Protein AF-A0A971UE90-F1 (afdb_monomer_lite)

Structure (mmCIF, N/CA/C/O backbone):
data_AF-A0A971UE90-F1
#
_entry.id   AF-A0A971UE90-F1
#
loop_
_atom_site.group_PDB
_atom_site.id
_atom_site.type_symbol
_atom_site.label_atom_id
_atom_site.label_alt_id
_atom_site.label_comp_id
_atom_site.label_asym_id
_atom_site.label_entity_id
_atom_site.label_seq_id
_atom_site.pdbx_PDB_ins_code
_atom_site.Cartn_x
_atom_site.Cartn_y
_atom_site.Cartn_z
_atom_site.occupancy
_atom_site.B_iso_or_equiv
_atom_site.auth_seq_id
_atom_site.auth_comp_id
_atom_site.auth_asym_id
_atom_site.auth_atom_id
_atom_site.pdbx_PDB_model_num
ATOM 1 N N . MET A 1 1 ? -38.366 5.950 -11.381 1.00 38.31 1 MET A N 1
ATOM 2 C CA . MET A 1 1 ? -36.962 5.581 -11.081 1.00 38.31 1 MET A CA 1
ATOM 3 C C . MET A 1 1 ? -36.247 5.268 -12.387 1.00 38.31 1 MET A C 1
ATOM 5 O O . MET A 1 1 ? -36.578 4.278 -13.025 1.00 38.31 1 MET A O 1
ATOM 9 N N . LEU A 1 2 ? -35.333 6.135 -12.829 1.00 35.56 2 LEU A N 1
ATOM 10 C CA . LEU A 1 2 ? -34.549 5.936 -14.053 1.00 35.56 2 LEU A CA 1
ATOM 11 C C . LEU A 1 2 ? -33.390 4.968 -13.765 1.00 35.56 2 LEU A C 1
ATOM 13 O O . LEU A 1 2 ? -32.525 5.264 -12.945 1.00 35.56 2 LEU A O 1
ATOM 17 N N . ARG A 1 3 ? -33.382 3.798 -14.417 1.00 35.50 3 ARG A N 1
ATOM 18 C CA . ARG A 1 3 ? -32.271 2.834 -14.351 1.00 35.50 3 ARG A CA 1
ATOM 19 C C . ARG A 1 3 ? -31.106 3.347 -15.203 1.00 35.50 3 ARG A C 1
ATOM 21 O O . ARG A 1 3 ? -31.166 3.284 -16.429 1.00 35.50 3 ARG A O 1
ATOM 28 N N . TYR A 1 4 ? -30.039 3.813 -14.557 1.00 38.94 4 TYR A N 1
ATOM 29 C CA . TYR A 1 4 ? -28.737 3.992 -15.202 1.00 38.94 4 TYR A CA 1
ATOM 30 C C . TYR A 1 4 ? -28.230 2.625 -15.677 1.00 38.94 4 TYR A C 1
ATOM 32 O O . TYR A 1 4 ? -28.106 1.693 -14.885 1.00 38.94 4 TYR A O 1
ATOM 40 N N . THR A 1 5 ? -27.961 2.477 -16.974 1.00 55.84 5 THR A N 1
ATOM 41 C CA . THR A 1 5 ? -27.427 1.230 -17.547 1.00 55.84 5 THR A CA 1
ATOM 42 C C . THR A 1 5 ? -26.076 1.504 -18.204 1.00 55.84 5 THR A C 1
ATOM 44 O O . THR A 1 5 ? -25.806 2.620 -18.633 1.00 55.84 5 THR A O 1
ATOM 47 N N . ARG A 1 6 ? -25.209 0.488 -18.339 1.00 49.72 6 ARG A N 1
ATOM 48 C CA . ARG A 1 6 ? -23.877 0.610 -18.985 1.00 49.72 6 ARG A CA 1
ATOM 49 C C . ARG A 1 6 ? -23.895 1.345 -20.338 1.00 49.72 6 ARG A C 1
ATOM 51 O O . ARG A 1 6 ? -22.907 1.974 -20.702 1.00 49.72 6 ARG A O 1
ATOM 58 N N . ARG A 1 7 ? -25.014 1.281 -21.069 1.00 44.50 7 ARG A N 1
ATOM 59 C CA . ARG A 1 7 ? -25.208 1.945 -22.365 1.00 44.50 7 ARG A CA 1
ATOM 60 C C . ARG A 1 7 ? -25.396 3.467 -22.237 1.00 44.50 7 ARG A C 1
ATOM 62 O O . ARG A 1 7 ? -24.944 4.186 -23.119 1.00 44.50 7 ARG A O 1
ATOM 69 N N . SER A 1 8 ? -25.995 3.967 -21.150 1.00 46.66 8 SER A N 1
ATOM 70 C CA . SER A 1 8 ? -26.173 5.412 -20.927 1.00 46.66 8 SER A CA 1
ATOM 71 C C . SER A 1 8 ? -24.881 6.111 -20.496 1.00 46.66 8 SER A C 1
ATOM 73 O O . SER A 1 8 ? -24.683 7.273 -20.827 1.00 46.66 8 SER A O 1
ATOM 75 N N . PHE A 1 9 ? -23.977 5.396 -19.820 1.00 43.75 9 PHE A N 1
ATOM 76 C CA . PHE A 1 9 ? -22.664 5.917 -19.425 1.00 43.75 9 PHE A CA 1
ATOM 77 C C . PHE A 1 9 ? -21.741 6.139 -20.636 1.00 43.75 9 PHE A C 1
ATOM 79 O O . PHE A 1 9 ? -21.210 7.229 -20.822 1.00 43.75 9 PHE A O 1
ATOM 86 N N . LEU A 1 10 ? -21.622 5.138 -21.517 1.00 43.69 10 LEU A N 1
ATOM 87 C CA . LEU A 1 10 ? -20.767 5.220 -22.710 1.00 43.69 10 LEU A CA 1
ATOM 88 C C . LEU A 1 10 ? -21.226 6.297 -23.709 1.00 43.69 10 LEU A C 1
ATOM 90 O O . LEU A 1 10 ? -20.395 6.895 -24.388 1.00 43.69 10 LEU A O 1
ATOM 94 N N . GLY A 1 11 ? -22.533 6.568 -23.779 1.00 40.38 11 GLY A N 1
ATOM 95 C CA . GLY A 1 11 ? -23.087 7.604 -24.654 1.00 40.38 11 GLY A CA 1
ATOM 96 C C . GLY A 1 11 ? -22.743 9.036 -24.230 1.00 40.38 11 GLY A C 1
ATOM 97 O O . GLY A 1 11 ? -22.662 9.907 -25.087 1.00 40.38 11 GLY A O 1
ATOM 98 N N . GLN A 1 12 ? -22.501 9.290 -22.939 1.00 43.41 12 GLN A N 1
ATOM 99 C CA . GLN A 1 12 ? -22.173 10.636 -22.447 1.00 43.41 12 GLN A CA 1
ATOM 100 C C . GLN A 1 12 ? -20.677 10.969 -22.558 1.00 43.41 12 GLN A C 1
ATOM 102 O O . GLN A 1 12 ? -20.328 12.129 -22.757 1.00 43.41 12 GLN A O 1
ATOM 107 N N . SER A 1 13 ? -19.783 9.975 -22.501 1.00 39.31 13 SER A N 1
ATOM 108 C CA . SER A 1 13 ? -18.329 10.202 -22.580 1.00 39.31 13 SER A CA 1
ATOM 109 C C . SER A 1 13 ? -17.839 10.575 -23.985 1.00 39.31 13 SER A C 1
ATOM 111 O O . SER A 1 13 ? -16.848 11.286 -24.118 1.00 39.31 13 SER A O 1
ATOM 113 N N . ALA A 1 14 ? -18.533 10.133 -25.038 1.00 36.06 14 ALA A N 1
ATOM 114 C CA . ALA A 1 14 ? -18.132 10.385 -26.425 1.00 36.06 14 ALA A CA 1
ATOM 115 C C . ALA A 1 14 ? -18.390 11.831 -26.900 1.00 36.06 14 ALA A C 1
ATOM 117 O O . ALA A 1 14 ? -17.839 12.250 -27.914 1.00 36.06 14 ALA A O 1
ATOM 118 N N . ALA A 1 15 ? -19.204 12.609 -26.177 1.00 35.22 15 ALA A N 1
ATOM 119 C CA . ALA A 1 15 ? -19.626 13.943 -26.608 1.00 35.22 15 ALA A CA 1
ATOM 120 C C . ALA A 1 15 ? -18.668 15.085 -26.206 1.00 35.22 15 ALA A C 1
ATOM 122 O O . ALA A 1 15 ? -18.880 16.220 -26.620 1.00 35.22 15 ALA A O 1
ATOM 123 N N . VAL A 1 16 ? -17.614 14.822 -25.421 1.00 34.47 16 VAL A N 1
ATOM 124 C CA . VAL A 1 16 ? -16.766 15.888 -24.838 1.00 34.47 16 VAL A CA 1
ATOM 125 C C . VAL A 1 16 ? -15.431 16.084 -25.578 1.00 34.47 16 VAL A C 1
ATOM 127 O O . VAL A 1 16 ? -14.774 17.107 -25.413 1.00 34.47 16 VAL A O 1
ATOM 130 N N . THR A 1 17 ? -15.016 15.165 -26.453 1.00 30.98 17 THR A N 1
ATOM 131 C CA . THR A 1 17 ? -13.629 15.145 -26.969 1.00 30.98 17 THR A CA 1
ATOM 132 C C . THR A 1 17 ? -13.405 15.904 -28.289 1.00 30.98 17 THR A C 1
ATOM 134 O O . THR A 1 17 ? -12.274 16.002 -28.747 1.00 30.98 17 THR A O 1
ATOM 137 N N . ALA A 1 18 ? -14.435 16.486 -28.910 1.00 31.14 18 ALA A N 1
ATOM 138 C CA . ALA A 1 18 ? -14.310 17.095 -30.244 1.00 31.14 18 ALA A CA 1
ATOM 139 C C . ALA A 1 18 ? -13.941 18.599 -30.263 1.00 31.14 18 ALA A C 1
ATOM 141 O O . ALA A 1 18 ? -13.936 19.204 -31.330 1.00 31.14 18 ALA A O 1
ATOM 142 N N . GLY A 1 19 ? -13.664 19.230 -29.114 1.00 33.47 19 GLY A N 1
ATOM 143 C CA . GLY A 1 19 ? -13.693 20.698 -29.004 1.00 33.47 19 GLY A CA 1
ATOM 144 C C . GLY A 1 19 ? -12.374 21.471 -28.889 1.00 33.47 19 GLY A C 1
ATOM 145 O O . GLY A 1 19 ? -12.434 22.695 -28.879 1.00 33.47 19 GLY A O 1
ATOM 146 N N . LEU A 1 20 ? -11.197 20.849 -28.755 1.00 30.70 20 LEU A N 1
ATOM 147 C CA . LEU A 1 20 ? -9.984 21.599 -28.374 1.00 30.70 20 LEU A CA 1
ATOM 148 C C . LEU A 1 20 ? -8.734 21.173 -29.150 1.00 30.70 20 LEU A C 1
ATOM 150 O O . LEU A 1 20 ? -7.876 20.459 -28.642 1.00 30.70 20 LEU A O 1
ATOM 154 N N . THR A 1 21 ? -8.593 21.687 -30.371 1.00 32.88 21 THR A N 1
ATOM 155 C CA . THR A 1 21 ? -7.304 21.754 -31.074 1.00 32.88 21 THR A CA 1
ATOM 156 C C . THR A 1 21 ? -7.163 23.110 -31.758 1.00 32.88 21 THR A C 1
ATOM 158 O O . THR A 1 21 ? -7.730 23.280 -32.828 1.00 32.88 21 THR A O 1
ATOM 161 N N . THR A 1 22 ? -6.427 24.049 -31.146 1.00 31.23 22 THR A N 1
ATOM 162 C CA . THR A 1 22 ? -5.504 25.010 -31.805 1.00 31.23 22 THR A CA 1
ATOM 163 C C . THR A 1 22 ? -4.981 26.041 -30.800 1.00 31.23 22 THR A C 1
ATOM 165 O O . THR A 1 22 ? -5.768 26.796 -30.238 1.00 31.23 22 THR A O 1
ATOM 168 N N . GLY A 1 23 ? -3.656 26.122 -30.631 1.00 29.98 23 GLY A N 1
ATOM 169 C CA . GLY A 1 23 ? -2.992 27.227 -29.927 1.00 29.98 23 GLY A CA 1
ATOM 170 C C . GLY A 1 23 ? -1.564 26.910 -29.470 1.00 29.98 23 GLY A C 1
ATOM 171 O O . GLY A 1 23 ? -1.353 26.559 -28.317 1.00 29.98 23 GLY A O 1
ATOM 172 N N . LEU A 1 24 ? -0.591 27.030 -30.377 1.00 34.12 24 LEU A N 1
ATOM 173 C CA . LEU A 1 24 ? 0.854 27.048 -30.094 1.00 34.12 24 LEU A CA 1
ATOM 174 C C . LEU A 1 24 ? 1.278 28.402 -29.499 1.00 34.12 24 LEU A C 1
ATOM 176 O O . LEU A 1 24 ? 0.946 29.411 -30.111 1.00 34.12 24 LEU A O 1
ATOM 180 N N . VAL A 1 25 ? 2.118 28.422 -28.452 1.00 32.12 25 VAL A N 1
ATOM 181 C CA . VAL A 1 25 ? 3.216 29.407 -28.285 1.00 32.12 25 VAL A CA 1
ATOM 182 C C . VAL A 1 25 ? 4.409 28.754 -27.567 1.00 32.12 25 VAL A C 1
ATOM 184 O O . VAL A 1 25 ? 4.247 28.000 -26.611 1.00 32.12 25 VAL A O 1
ATOM 187 N N . ALA A 1 26 ? 5.599 29.056 -28.091 1.00 30.39 26 ALA A N 1
ATOM 188 C CA . ALA A 1 26 ? 6.931 28.629 -27.680 1.00 30.39 26 ALA A CA 1
ATOM 189 C C . ALA A 1 26 ? 7.381 29.153 -26.298 1.00 30.39 26 ALA A C 1
ATOM 191 O O . ALA A 1 26 ? 6.828 30.103 -25.753 1.00 30.39 26 ALA A O 1
ATOM 192 N N . GLY A 1 27 ? 8.398 28.490 -25.740 1.00 41.22 27 GLY A N 1
ATOM 193 C CA . GLY A 1 27 ? 8.745 28.554 -24.324 1.00 41.22 27 GLY A CA 1
ATOM 194 C C . GLY A 1 27 ? 9.520 29.771 -23.821 1.00 41.22 27 GLY A C 1
ATOM 195 O O . GLY A 1 27 ? 10.120 30.526 -24.575 1.00 41.22 27 GLY A O 1
ATOM 196 N N . THR A 1 28 ? 9.587 29.839 -22.493 1.00 34.19 28 THR A N 1
ATOM 197 C CA . THR A 1 28 ? 10.703 30.365 -21.705 1.00 34.19 28 THR A CA 1
ATOM 198 C C . THR A 1 28 ? 10.808 29.536 -20.424 1.00 34.19 28 THR A C 1
ATOM 200 O O . THR A 1 28 ? 9.833 29.296 -19.713 1.00 34.19 28 THR A O 1
ATOM 203 N N . SER A 1 29 ? 12.008 29.028 -20.159 1.00 49.59 29 SER A N 1
ATOM 204 C CA . SER A 1 29 ? 12.363 28.337 -18.928 1.00 49.59 29 SER A CA 1
ATOM 205 C C . SER A 1 29 ? 12.543 29.346 -17.795 1.00 49.59 29 SER A C 1
ATOM 207 O O . SER A 1 29 ? 13.585 29.985 -17.675 1.00 49.59 29 SER A O 1
ATOM 209 N N . SER A 1 30 ? 11.555 29.419 -16.920 1.00 40.84 30 SER A N 1
ATOM 210 C CA . SER A 1 30 ? 11.750 29.681 -15.498 1.00 40.84 30 SER A CA 1
ATOM 211 C C . SER A 1 30 ? 10.739 28.792 -14.782 1.00 40.84 30 SER A C 1
ATOM 213 O O . SER A 1 30 ? 9.564 29.128 -14.674 1.00 40.84 30 SER A O 1
ATOM 215 N N . ARG A 1 31 ? 11.154 27.577 -14.387 1.00 49.00 31 ARG A N 1
ATOM 216 C CA . ARG A 1 31 ? 10.284 26.684 -13.606 1.00 49.00 31 ARG A CA 1
ATOM 217 C C . ARG A 1 31 ? 10.098 27.321 -12.231 1.00 49.00 31 ARG A C 1
ATOM 219 O O . ARG A 1 31 ? 10.862 27.061 -11.310 1.00 49.00 31 ARG A O 1
ATOM 226 N N . ALA A 1 32 ? 9.119 28.214 -12.124 1.00 45.41 32 ALA A N 1
ATOM 227 C CA . ALA A 1 32 ? 8.510 28.540 -10.853 1.00 45.41 32 ALA A CA 1
ATOM 228 C C . ALA A 1 32 ? 8.013 27.215 -10.278 1.00 45.41 32 ALA A C 1
ATOM 230 O O . ALA A 1 32 ? 7.231 26.519 -10.932 1.00 45.41 32 ALA A O 1
ATOM 231 N N . TRP A 1 33 ? 8.545 26.838 -9.118 1.00 39.56 33 TRP A N 1
ATOM 232 C CA . TRP A 1 33 ? 8.187 25.580 -8.493 1.00 39.56 33 TRP A CA 1
ATOM 233 C C . TRP A 1 33 ? 6.688 25.546 -8.229 1.00 39.56 33 TRP A C 1
ATOM 235 O O . TRP A 1 33 ? 6.132 26.441 -7.586 1.00 39.56 33 TRP A O 1
ATOM 245 N N . SER A 1 34 ? 6.026 24.542 -8.797 1.00 50.09 34 SER A N 1
ATOM 246 C CA . SER A 1 34 ? 4.599 24.356 -8.631 1.00 50.09 34 SER A CA 1
ATOM 247 C C . SER A 1 34 ? 4.366 23.684 -7.294 1.00 50.09 34 SER A C 1
ATOM 249 O O . SER A 1 34 ? 5.170 22.882 -6.808 1.00 50.09 34 SER A O 1
ATOM 251 N N . ALA A 1 35 ? 3.181 23.907 -6.736 1.00 47.72 35 ALA A N 1
ATOM 252 C CA . ALA A 1 35 ? 2.720 23.136 -5.604 1.00 47.72 35 ALA A CA 1
ATOM 253 C C . ALA A 1 35 ? 2.745 21.626 -5.871 1.00 47.72 35 ALA A C 1
ATOM 255 O O . ALA A 1 35 ? 2.488 20.957 -4.893 1.00 47.72 35 ALA A O 1
ATOM 256 N N . ASN A 1 36 ? 3.070 21.125 -7.087 1.00 48.16 36 ASN A N 1
ATOM 257 C CA . ASN A 1 36 ? 3.055 19.747 -7.604 1.00 48.16 36 ASN A CA 1
ATOM 258 C C . ASN A 1 36 ? 4.430 19.051 -7.858 1.00 48.16 36 ASN A C 1
ATOM 260 O O . ASN A 1 36 ? 4.449 17.907 -8.301 1.00 48.16 36 ASN A O 1
ATOM 264 N N . ASP A 1 37 ? 5.569 19.635 -7.471 1.00 46.22 37 ASP A N 1
ATOM 265 C CA . ASP A 1 37 ? 6.932 19.191 -7.872 1.00 46.22 37 ASP A CA 1
ATOM 266 C C . ASP A 1 37 ? 7.528 17.926 -7.178 1.00 46.22 37 ASP A C 1
ATOM 268 O O . ASP A 1 37 ? 8.725 17.854 -6.916 1.00 46.22 37 ASP A O 1
ATOM 272 N N . LYS A 1 38 ? 6.724 16.912 -6.819 1.00 56.88 38 LYS A N 1
ATOM 273 C CA . LYS A 1 38 ? 7.191 15.642 -6.186 1.00 56.88 38 LYS A CA 1
ATOM 274 C C . LYS A 1 38 ? 6.354 14.451 -6.675 1.00 56.88 38 LYS A C 1
ATOM 276 O O . LYS A 1 38 ? 5.317 14.689 -7.272 1.00 56.88 38 LYS A O 1
ATOM 281 N N . ILE A 1 39 ? 6.754 13.192 -6.448 1.00 56.56 39 ILE A N 1
ATOM 282 C CA . ILE A 1 39 ? 5.856 12.026 -6.639 1.00 56.56 39 ILE A CA 1
ATOM 283 C C . ILE A 1 39 ? 4.743 12.107 -5.601 1.00 56.56 39 ILE A C 1
ATOM 285 O O . ILE A 1 39 ? 5.037 12.169 -4.409 1.00 56.56 39 ILE A O 1
ATOM 289 N N . ARG A 1 40 ? 3.479 12.116 -6.039 1.00 70.00 40 ARG A N 1
ATOM 290 C CA . ARG A 1 40 ? 2.358 12.481 -5.146 1.00 70.00 40 ARG A CA 1
ATOM 291 C C . ARG A 1 40 ? 1.229 11.500 -5.111 1.00 70.00 40 ARG A C 1
ATOM 293 O O . ARG A 1 40 ? 0.513 11.480 -4.123 1.00 70.00 40 ARG A O 1
ATOM 300 N N . VAL A 1 41 ? 1.023 10.767 -6.195 1.00 76.25 41 VAL A N 1
ATOM 301 C CA . VAL A 1 41 ? -0.160 9.932 -6.334 1.00 76.25 41 VAL A CA 1
ATOM 302 C C . VAL A 1 41 ? 0.252 8.572 -6.850 1.00 76.25 41 VAL A C 1
ATOM 304 O O . VAL A 1 41 ? 0.895 8.461 -7.895 1.00 76.25 41 VAL A O 1
ATOM 307 N N . ALA A 1 42 ? -0.157 7.544 -6.122 1.00 75.25 42 ALA A N 1
ATOM 308 C CA . ALA A 1 42 ? -0.202 6.189 -6.633 1.00 75.25 42 ALA A CA 1
ATOM 309 C C . ALA A 1 42 ? -1.647 5.735 -6.804 1.00 75.25 42 ALA A C 1
ATOM 311 O O . ALA A 1 42 ? -2.470 5.929 -5.913 1.00 75.25 42 ALA A O 1
ATOM 312 N N . CYS A 1 43 ? -1.929 5.074 -7.921 1.00 72.75 43 CYS A N 1
ATOM 313 C CA . CYS A 1 43 ? -3.147 4.304 -8.129 1.00 72.75 43 CYS A CA 1
ATOM 314 C C . CYS A 1 43 ? -2.781 2.819 -8.076 1.00 72.75 43 CYS A C 1
ATOM 316 O O . CYS A 1 43 ? -2.161 2.278 -8.991 1.00 72.75 43 CYS A O 1
ATOM 318 N N . VAL A 1 44 ? -3.152 2.179 -6.980 1.00 69.25 44 VAL A N 1
ATOM 319 C CA . VAL A 1 44 ? -2.874 0.802 -6.593 1.00 69.25 44 VAL A CA 1
ATOM 320 C C . VAL A 1 44 ? -4.082 -0.059 -6.892 1.00 69.25 44 VAL A C 1
ATOM 322 O O . VAL A 1 44 ? -5.215 0.370 -6.715 1.00 69.25 44 VAL A O 1
ATOM 325 N N . GLY A 1 45 ? -3.860 -1.302 -7.305 1.00 63.28 45 GLY A N 1
ATOM 326 C CA . GLY A 1 45 ? -4.970 -2.190 -7.600 1.00 63.28 45 GLY A CA 1
ATOM 327 C C . GLY A 1 45 ? -5.697 -1.682 -8.828 1.00 63.28 45 GLY A C 1
ATOM 328 O O . GLY A 1 45 ? -6.855 -1.317 -8.774 1.00 63.28 45 GLY A O 1
ATOM 329 N N . VAL A 1 46 ? -5.008 -1.649 -9.960 1.00 53.62 46 VAL A N 1
ATOM 330 C CA . VAL A 1 46 ? -5.560 -1.272 -11.266 1.00 53.62 46 VAL A CA 1
ATOM 331 C C . VAL A 1 46 ? -6.622 -2.320 -11.709 1.00 53.62 46 VAL A C 1
ATOM 333 O O . VAL A 1 46 ? -6.456 -3.020 -12.703 1.00 53.62 46 VAL A O 1
ATOM 336 N N . ARG A 1 47 ? -7.722 -2.433 -10.936 1.00 54.50 47 ARG A N 1
ATOM 337 C CA . ARG A 1 47 ? -8.776 -3.467 -10.857 1.00 54.50 47 ARG A CA 1
ATOM 338 C C . ARG A 1 47 ? -8.429 -4.791 -10.147 1.00 54.50 47 ARG A C 1
ATOM 340 O O . ARG A 1 47 ? -8.681 -5.870 -10.679 1.00 54.50 47 ARG A O 1
ATOM 347 N N . GLY A 1 48 ? -7.886 -4.722 -8.927 1.00 52.94 48 GLY A N 1
ATOM 348 C CA . GLY A 1 48 ? -7.400 -5.893 -8.171 1.00 52.94 48 GLY A CA 1
ATOM 349 C C . GLY A 1 48 ? -8.425 -7.021 -7.912 1.00 52.94 48 GLY A C 1
ATOM 350 O O . GLY A 1 48 ? -9.612 -6.772 -7.706 1.00 52.94 48 GLY A O 1
ATOM 351 N N . ARG A 1 49 ? -7.946 -8.280 -7.873 1.00 52.44 49 ARG A N 1
ATOM 352 C CA . ARG A 1 49 ? -8.737 -9.520 -7.659 1.00 52.44 49 ARG A CA 1
ATOM 353 C C . ARG A 1 49 ? -8.811 -9.989 -6.191 1.00 52.44 49 ARG A C 1
ATOM 355 O O . ARG A 1 49 ? -8.686 -11.183 -5.933 1.00 52.44 49 ARG A O 1
ATOM 362 N N . GLY A 1 50 ? -8.970 -9.087 -5.224 1.00 53.22 50 GLY A N 1
ATOM 363 C CA . GLY A 1 50 ? -9.169 -9.432 -3.800 1.00 53.22 50 GLY A CA 1
ATOM 364 C C . GLY A 1 50 ? -7.998 -10.114 -3.068 1.00 53.22 50 GLY A C 1
ATOM 365 O O . GLY A 1 50 ? -8.014 -10.181 -1.849 1.00 53.22 50 GLY A O 1
ATOM 366 N N . ASN A 1 51 ? -6.968 -10.590 -3.777 1.00 65.56 51 ASN A N 1
ATOM 367 C CA . ASN A 1 51 ? -5.797 -11.268 -3.202 1.00 65.56 51 ASN A CA 1
ATOM 368 C C . ASN A 1 51 ? -4.527 -10.391 -3.243 1.00 65.56 51 ASN A C 1
ATOM 370 O O . ASN A 1 51 ? -3.684 -10.448 -2.359 1.00 65.56 51 ASN A O 1
ATOM 374 N N . SER A 1 52 ? -4.417 -9.513 -4.241 1.00 70.75 52 SER A N 1
ATOM 375 C CA . SER A 1 52 ? -3.166 -8.816 -4.581 1.00 70.75 52 SER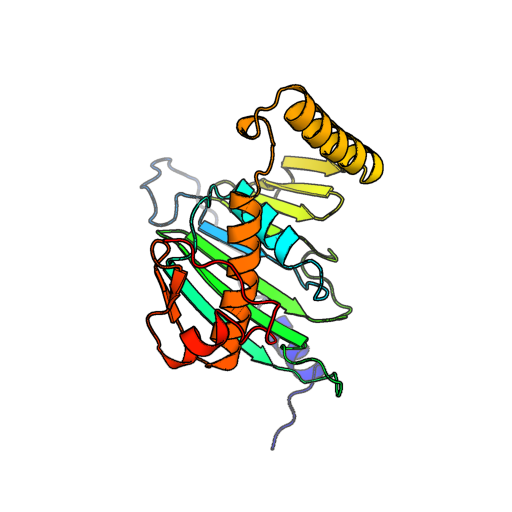 A CA 1
ATOM 376 C C . SER A 1 52 ? -3.013 -7.428 -3.952 1.00 70.75 52 SER A C 1
ATOM 378 O O . SER A 1 52 ? -2.120 -6.672 -4.344 1.00 70.75 52 SER A O 1
ATOM 380 N N . VAL A 1 53 ? -3.909 -7.060 -3.029 1.00 75.69 53 VAL A N 1
ATOM 381 C CA . VAL A 1 53 ? -3.953 -5.719 -2.419 1.00 75.69 53 VAL A CA 1
ATOM 382 C C . VAL A 1 53 ? -2.64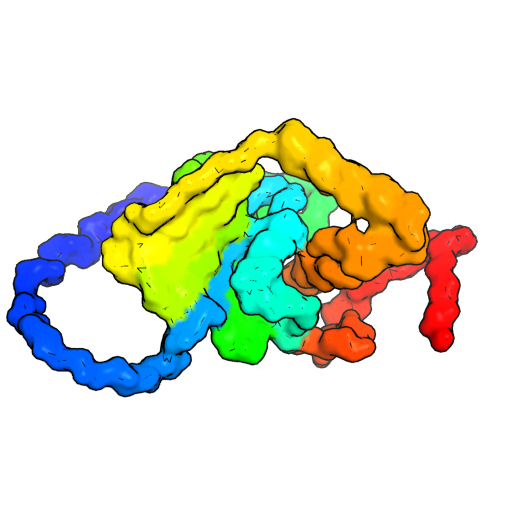9 -5.394 -1.703 1.00 75.69 53 VAL A C 1
ATOM 384 O O . VAL A 1 53 ? -2.029 -4.383 -2.017 1.00 75.69 53 VAL A O 1
ATOM 387 N N . MET A 1 54 ? -2.185 -6.305 -0.846 1.00 82.75 54 MET A N 1
ATOM 388 C CA . MET A 1 54 ? -0.949 -6.145 -0.088 1.00 82.75 54 MET A CA 1
ATOM 389 C C . MET A 1 54 ? 0.247 -5.975 -1.028 1.00 82.75 54 MET A C 1
ATOM 391 O O . MET A 1 54 ? 0.989 -5.016 -0.884 1.00 82.75 54 MET A O 1
ATOM 395 N N . HIS A 1 55 ? 0.388 -6.835 -2.044 1.00 82.56 55 HIS A N 1
ATOM 396 C CA . HIS A 1 55 ? 1.482 -6.738 -3.018 1.00 82.56 55 HIS A CA 1
ATOM 397 C C . HIS A 1 55 ? 1.492 -5.400 -3.760 1.00 82.56 55 HIS A C 1
ATOM 399 O O . HIS A 1 55 ? 2.539 -4.784 -3.928 1.00 82.56 55 HIS A O 1
ATOM 405 N N . SER A 1 56 ? 0.319 -4.939 -4.196 1.00 82.31 56 SER A N 1
ATOM 406 C CA . SER A 1 56 ? 0.220 -3.699 -4.962 1.00 82.31 56 SER A CA 1
ATOM 407 C C . SER A 1 56 ? 0.507 -2.476 -4.079 1.00 82.31 56 SER A C 1
ATOM 409 O O . SER A 1 56 ? 1.158 -1.537 -4.537 1.00 82.31 56 SER A O 1
ATOM 411 N N . LEU A 1 57 ? 0.041 -2.484 -2.823 1.00 87.69 57 LEU A N 1
ATOM 412 C CA . LEU A 1 57 ? 0.353 -1.435 -1.848 1.00 87.69 57 LEU A CA 1
ATOM 413 C C . LEU A 1 57 ? 1.848 -1.413 -1.533 1.00 87.69 57 LEU A C 1
ATOM 415 O O . LEU A 1 57 ? 2.435 -0.336 -1.507 1.00 87.69 57 LEU A O 1
ATOM 419 N N . ASP A 1 58 ? 2.464 -2.582 -1.383 1.00 86.50 58 ASP A N 1
ATOM 420 C CA . ASP A 1 58 ? 3.889 -2.728 -1.099 1.00 86.50 58 ASP A CA 1
ATOM 421 C C . ASP A 1 58 ? 4.768 -2.138 -2.212 1.00 86.50 58 ASP A C 1
ATOM 423 O O . ASP A 1 58 ? 5.642 -1.315 -1.941 1.00 86.50 58 ASP A O 1
ATOM 427 N N . TYR A 1 59 ? 4.460 -2.434 -3.485 1.00 83.38 59 TYR A N 1
ATOM 428 C CA . TYR A 1 59 ? 5.147 -1.814 -4.627 1.00 83.38 59 TYR A CA 1
ATOM 429 C C . TYR A 1 59 ? 5.072 -0.290 -4.583 1.00 83.38 59 TYR A C 1
ATOM 431 O O . TYR A 1 59 ? 6.061 0.395 -4.844 1.00 83.38 59 TYR A O 1
ATOM 439 N N . CYS A 1 60 ? 3.901 0.253 -4.255 1.00 86.81 60 CYS A N 1
ATOM 440 C CA . CYS A 1 60 ? 3.726 1.693 -4.177 1.00 86.81 60 CYS A CA 1
ATOM 441 C C . CYS A 1 60 ? 4.449 2.317 -3.008 1.00 86.81 60 CYS A C 1
ATOM 443 O O . CYS A 1 60 ? 5.092 3.345 -3.201 1.00 86.81 60 CYS A O 1
ATOM 445 N N . ARG A 1 61 ? 4.388 1.699 -1.830 1.00 89.81 61 ARG A N 1
ATOM 446 C CA . ARG A 1 61 ? 5.130 2.173 -0.669 1.00 89.81 61 ARG A CA 1
ATOM 447 C C . ARG A 1 61 ? 6.620 2.208 -0.956 1.00 89.81 61 ARG A C 1
ATOM 449 O O . ARG A 1 61 ? 7.244 3.242 -0.745 1.00 89.81 61 ARG A O 1
ATOM 456 N N . PHE A 1 62 ? 7.151 1.137 -1.539 1.00 86.50 62 PHE A N 1
ATOM 457 C CA . PHE A 1 62 ? 8.552 1.063 -1.929 1.00 86.50 62 PHE A CA 1
ATOM 458 C C . PHE A 1 62 ? 8.934 2.158 -2.937 1.00 86.50 62 PHE A C 1
ATOM 460 O O . PHE A 1 62 ? 9.884 2.902 -2.713 1.00 86.50 62 PHE A O 1
ATOM 467 N N . LEU A 1 63 ? 8.173 2.316 -4.027 1.00 85.25 63 LEU A N 1
ATOM 468 C CA . LEU A 1 63 ? 8.475 3.306 -5.073 1.00 85.25 63 LEU A CA 1
ATOM 469 C C . LEU A 1 63 ? 8.309 4.758 -4.615 1.00 85.25 63 LEU A C 1
ATOM 471 O O . LEU A 1 63 ? 8.974 5.648 -5.141 1.00 85.25 63 LEU A O 1
ATOM 475 N N . MET A 1 64 ? 7.394 5.009 -3.681 1.00 86.38 64 MET A N 1
ATOM 476 C CA . MET A 1 64 ? 7.104 6.346 -3.168 1.00 86.38 64 MET A CA 1
ATOM 477 C C . MET A 1 64 ? 7.909 6.703 -1.912 1.00 86.38 64 MET A C 1
ATOM 479 O O . MET A 1 64 ? 7.816 7.849 -1.474 1.00 86.38 64 MET A O 1
ATOM 483 N N . GLY A 1 65 ? 8.681 5.761 -1.351 1.00 87.56 65 GLY A N 1
ATOM 484 C CA . GLY A 1 65 ? 9.436 5.952 -0.108 1.00 87.56 65 GLY A CA 1
ATOM 485 C C . GLY A 1 65 ? 8.545 6.078 1.133 1.00 87.56 65 GLY A C 1
ATOM 486 O O . GLY A 1 65 ? 8.843 6.863 2.027 1.00 87.56 65 GLY A O 1
ATOM 487 N N . LEU A 1 66 ? 7.417 5.362 1.166 1.00 88.56 66 LEU A N 1
ATOM 488 C CA . LEU A 1 66 ? 6.435 5.416 2.254 1.00 88.56 66 LEU A CA 1
ATOM 489 C C . LEU A 1 66 ? 6.746 4.347 3.303 1.00 88.56 66 LEU A C 1
ATOM 491 O O . LEU A 1 66 ? 6.141 3.269 3.323 1.00 88.56 66 LEU A O 1
ATOM 495 N N . GLU A 1 67 ? 7.710 4.651 4.163 1.00 87.50 67 GLU A N 1
ATOM 496 C CA . GLU A 1 67 ? 8.121 3.742 5.234 1.00 87.50 67 GLU A CA 1
ATOM 497 C C . GLU A 1 67 ? 7.065 3.656 6.339 1.00 87.50 67 GLU A C 1
ATOM 499 O O . GLU A 1 67 ? 6.816 2.562 6.821 1.00 87.50 67 GLU A O 1
ATOM 504 N N . GLU A 1 68 ? 6.365 4.751 6.637 1.00 90.25 68 GLU A N 1
ATOM 505 C CA . GLU A 1 68 ? 5.392 4.863 7.734 1.00 90.25 68 GLU A CA 1
ATOM 506 C C . GLU A 1 68 ? 3.946 4.472 7.349 1.00 90.25 68 GLU A C 1
ATOM 508 O O . GLU A 1 68 ? 3.597 4.281 6.175 1.00 90.25 68 GLU A O 1
ATOM 513 N N . MET A 1 69 ? 3.065 4.399 8.354 1.00 92.25 69 MET A N 1
ATOM 514 C CA . MET A 1 69 ? 1.612 4.276 8.161 1.00 92.25 69 MET A CA 1
ATOM 515 C C . MET A 1 69 ? 0.980 5.588 7.640 1.00 92.25 69 MET A C 1
ATOM 517 O O . MET A 1 69 ? 1.484 6.680 7.919 1.00 92.25 69 MET A O 1
ATOM 521 N N . PRO A 1 70 ? -0.136 5.517 6.887 1.00 94.31 70 PRO A N 1
ATOM 522 C CA . PRO A 1 70 ? -0.856 6.706 6.431 1.00 94.31 70 PRO A CA 1
ATOM 523 C C . PRO A 1 70 ? -1.499 7.466 7.598 1.00 94.31 70 PRO A C 1
ATOM 525 O O . PRO A 1 70 ? -1.968 6.866 8.559 1.00 94.31 70 PRO A O 1
ATOM 528 N N . GLN A 1 71 ? -1.596 8.791 7.482 1.00 94.88 71 GLN A N 1
ATOM 529 C CA . GLN A 1 71 ? -2.179 9.669 8.506 1.00 94.88 71 GLN A CA 1
ATOM 530 C C . GLN A 1 71 ? -3.706 9.638 8.527 1.00 94.88 71 GLN A C 1
ATOM 532 O O . GLN A 1 71 ? -4.327 9.904 9.558 1.00 94.88 71 GLN A O 1
ATOM 537 N N . ALA A 1 72 ? -4.321 9.382 7.374 1.00 96.25 72 ALA A N 1
ATOM 538 C CA . ALA A 1 72 ? -5.761 9.243 7.270 1.00 96.25 72 ALA A CA 1
ATOM 539 C C . ALA A 1 72 ? -6.147 8.233 6.194 1.00 96.25 72 ALA A C 1
ATOM 541 O O . ALA A 1 72 ? -5.484 8.105 5.164 1.00 96.25 72 ALA A O 1
ATOM 542 N N . ILE A 1 73 ? -7.247 7.534 6.443 1.00 96.81 73 ILE A N 1
ATOM 543 C CA . ILE A 1 73 ? -7.788 6.501 5.574 1.00 96.81 73 ILE A CA 1
ATOM 544 C C . ILE A 1 73 ? -9.272 6.779 5.378 1.00 96.81 73 ILE A C 1
ATOM 546 O O . ILE A 1 73 ? -10.010 7.046 6.326 1.00 96.81 73 ILE A O 1
ATOM 550 N N . SER A 1 74 ? -9.724 6.719 4.134 1.00 96.62 74 SER A N 1
ATOM 551 C CA . SER A 1 74 ? -11.145 6.754 3.798 1.00 96.62 74 SER A CA 1
ATOM 552 C C . SER A 1 74 ? -11.450 5.698 2.754 1.00 96.62 74 SER A C 1
ATOM 554 O O . SER A 1 74 ? -10.605 5.376 1.918 1.00 96.62 74 SER A O 1
ATOM 556 N N . CYS A 1 75 ? -12.652 5.137 2.805 1.00 95.31 75 CYS A N 1
ATOM 557 C CA . CYS A 1 75 ? -13.047 4.079 1.896 1.00 95.31 75 CYS A CA 1
ATOM 558 C C . CYS A 1 75 ? -14.491 4.255 1.432 1.00 95.31 75 CYS A C 1
ATOM 560 O O . CYS A 1 75 ? -15.380 4.544 2.227 1.00 95.31 75 CYS A O 1
ATOM 562 N N . ALA A 1 76 ? -14.727 3.990 0.150 1.00 93.88 76 ALA A N 1
ATOM 563 C CA . ALA A 1 76 ? -16.050 3.832 -0.433 1.00 93.88 76 ALA A CA 1
ATOM 564 C C . ALA A 1 76 ? -16.135 2.471 -1.129 1.00 93.88 76 ALA A C 1
ATOM 566 O O . ALA A 1 76 ? -15.184 2.033 -1.770 1.00 93.88 76 ALA A O 1
ATOM 567 N N . GLY A 1 77 ? -17.262 1.778 -1.012 1.00 91.81 77 GLY A N 1
ATOM 568 C CA . GLY A 1 77 ? -17.410 0.462 -1.623 1.00 91.81 77 GLY A CA 1
ATOM 569 C C . GLY A 1 77 ? -18.577 -0.328 -1.064 1.00 91.81 77 GLY A C 1
ATOM 570 O O . GLY A 1 77 ? -19.290 0.128 -0.169 1.00 91.81 77 GLY A O 1
ATOM 571 N N . GLY A 1 78 ? -18.756 -1.534 -1.579 1.00 91.00 78 GLY A N 1
ATOM 572 C CA . GLY A 1 78 ? -19.793 -2.441 -1.123 1.00 91.00 78 GLY A CA 1
ATOM 573 C C . GLY A 1 78 ? -19.613 -3.850 -1.660 1.00 91.00 78 GLY A C 1
ATOM 574 O O . GLY A 1 78 ? -18.783 -4.118 -2.527 1.00 91.00 78 GLY A O 1
ATOM 575 N N . LYS A 1 79 ? -20.404 -4.757 -1.097 1.00 90.81 79 LYS A N 1
ATOM 576 C CA . LYS A 1 79 ? -20.625 -6.097 -1.625 1.00 90.81 79 LYS A CA 1
ATOM 577 C C . LYS A 1 79 ? -21.951 -6.064 -2.380 1.00 90.81 79 LYS A C 1
ATOM 579 O O . LYS A 1 79 ? -22.992 -5.826 -1.772 1.00 90.81 79 LYS A O 1
ATOM 584 N N . TRP A 1 80 ? -21.901 -6.188 -3.699 1.00 89.81 80 TRP A N 1
ATOM 585 C CA . TRP A 1 80 ? -23.047 -5.985 -4.590 1.00 89.81 80 TRP A CA 1
ATOM 586 C C . TRP A 1 80 ? -23.340 -7.178 -5.495 1.00 89.81 80 TRP A C 1
ATOM 588 O O . TRP A 1 80 ? -24.458 -7.287 -5.994 1.00 89.81 80 TRP A O 1
ATOM 598 N N . PHE A 1 81 ? -22.353 -8.036 -5.756 1.00 88.88 81 PHE A N 1
ATOM 599 C CA . PHE A 1 81 ? -22.497 -9.174 -6.659 1.00 88.88 81 PHE A CA 1
ATOM 600 C C . PHE A 1 81 ? -22.525 -10.511 -5.923 1.00 88.88 81 PHE A C 1
ATOM 602 O O . PHE A 1 81 ? -23.377 -11.345 -6.220 1.00 88.88 81 PHE A O 1
ATOM 609 N N . PHE A 1 82 ? -21.587 -10.732 -5.001 1.00 85.88 82 PHE A N 1
ATOM 610 C CA . PHE A 1 82 ? -21.498 -12.002 -4.284 1.00 85.88 82 PHE A CA 1
ATOM 611 C C . PHE A 1 82 ? -22.521 -12.056 -3.145 1.00 85.88 82 PHE A C 1
ATOM 613 O O . PHE A 1 82 ? -22.713 -11.072 -2.434 1.00 85.88 82 PHE A O 1
ATOM 620 N N . ASP A 1 83 ? -23.145 -13.219 -2.968 1.00 89.88 83 ASP A N 1
ATOM 621 C CA . ASP A 1 83 ? -24.031 -13.550 -1.847 1.00 89.88 83 ASP A CA 1
ATOM 622 C C . ASP A 1 83 ? -23.480 -14.800 -1.145 1.00 89.88 83 ASP A C 1
ATOM 624 O O . ASP A 1 83 ? -23.908 -15.927 -1.376 1.00 89.88 83 ASP A O 1
ATOM 628 N N . ASP A 1 84 ? -22.395 -14.593 -0.404 1.00 90.25 84 ASP A N 1
ATOM 629 C CA . ASP A 1 84 ? -21.606 -15.621 0.283 1.00 90.25 84 ASP A CA 1
ATOM 630 C C . ASP A 1 84 ? -21.177 -15.150 1.691 1.00 90.25 84 ASP A C 1
ATOM 632 O O . ASP A 1 84 ? -21.578 -14.080 2.153 1.00 90.25 84 ASP A O 1
ATOM 636 N N . ASP A 1 85 ? -20.305 -15.903 2.363 1.00 91.50 85 ASP A N 1
ATOM 637 C CA . ASP A 1 85 ? -19.823 -15.582 3.716 1.00 91.50 85 ASP A CA 1
ATOM 638 C C . ASP A 1 85 ? -18.780 -14.442 3.764 1.00 91.50 85 ASP A C 1
ATOM 640 O O . ASP A 1 85 ? -18.269 -14.092 4.833 1.00 91.50 85 ASP A O 1
ATOM 644 N N . GLN A 1 86 ? -18.430 -13.834 2.625 1.00 86.00 86 GLN A N 1
ATOM 645 C CA . GLN A 1 86 ? -17.470 -12.735 2.562 1.00 86.00 86 GLN A CA 1
ATOM 646 C C . GLN A 1 86 ? -17.960 -11.520 3.368 1.00 86.00 86 GLN A C 1
ATOM 648 O O . GLN A 1 86 ? -19.031 -10.973 3.102 1.00 86.00 86 GLN A O 1
ATOM 653 N N . GLN A 1 87 ? -17.136 -11.051 4.308 1.00 84.81 87 GLN A N 1
ATOM 654 C CA . GLN A 1 87 ? -17.440 -9.907 5.185 1.00 84.81 87 GLN A CA 1
ATOM 655 C C . GLN A 1 87 ? -16.737 -8.598 4.777 1.00 84.81 87 GLN A C 1
ATOM 657 O O . GLN A 1 87 ? -16.560 -7.691 5.597 1.00 84.81 87 GLN A O 1
ATOM 662 N N . TRP A 1 88 ? -16.253 -8.525 3.542 1.00 85.25 88 TRP A N 1
ATOM 663 C CA . TRP A 1 88 ? -15.548 -7.380 2.963 1.00 85.25 88 TRP A CA 1
ATOM 664 C C . TRP A 1 88 ? -16.142 -7.066 1.577 1.00 85.25 88 TRP A C 1
ATOM 666 O O . TRP A 1 88 ? -16.815 -7.925 1.003 1.00 85.25 88 TRP A O 1
ATOM 676 N N . PRO A 1 89 ? -15.982 -5.843 1.047 1.00 89.25 89 PRO A N 1
ATOM 677 C CA . PRO A 1 89 ? -16.656 -5.419 -0.182 1.00 89.25 89 PRO A CA 1
ATOM 678 C C . PRO A 1 89 ? -16.080 -6.098 -1.432 1.00 89.25 89 PRO A C 1
ATOM 680 O O . PRO A 1 89 ? -14.873 -6.232 -1.558 1.00 89.25 89 PRO A O 1
ATOM 683 N N . ASP A 1 90 ? -16.909 -6.472 -2.408 1.00 88.00 90 ASP A N 1
ATOM 684 C CA . ASP A 1 90 ? -16.407 -6.968 -3.704 1.00 88.00 90 ASP A CA 1
ATOM 685 C C . ASP A 1 90 ? -15.903 -5.841 -4.623 1.00 88.00 90 ASP A C 1
ATOM 687 O O . ASP A 1 90 ? -15.086 -6.070 -5.521 1.00 88.00 90 ASP A O 1
ATOM 691 N N . THR A 1 91 ? -16.353 -4.614 -4.361 1.00 89.62 91 THR A N 1
ATOM 692 C CA . THR A 1 91 ? -15.950 -3.407 -5.071 1.00 89.62 91 THR A CA 1
ATOM 693 C C . THR A 1 91 ? -15.600 -2.328 -4.060 1.00 89.62 91 THR A C 1
ATOM 695 O O . THR A 1 91 ? -16.442 -1.933 -3.253 1.00 89.62 91 THR A O 1
ATOM 698 N N . GLN A 1 92 ? -14.362 -1.840 -4.094 1.00 89.50 92 GLN A N 1
ATOM 699 C CA . GLN A 1 92 ? -13.831 -0.928 -3.083 1.00 89.50 92 GLN A CA 1
ATOM 700 C C . GLN A 1 92 ? -12.891 0.101 -3.704 1.00 89.50 92 GLN A C 1
ATOM 702 O O . GLN A 1 92 ? -12.114 -0.216 -4.598 1.00 89.50 92 GLN A O 1
ATOM 707 N N . MET A 1 93 ? -12.935 1.326 -3.200 1.00 91.81 93 MET A N 1
ATOM 708 C CA . MET A 1 93 ? -11.939 2.360 -3.431 1.00 91.81 93 MET A CA 1
ATOM 709 C C . MET A 1 93 ? -11.497 2.906 -2.079 1.00 91.81 93 MET A C 1
ATOM 711 O O . MET A 1 93 ? -12.320 3.409 -1.315 1.00 91.81 93 MET A O 1
ATOM 715 N N . VAL A 1 94 ? -10.207 2.807 -1.784 1.00 93.56 94 VAL A N 1
ATOM 716 C CA . VAL A 1 94 ? -9.602 3.300 -0.544 1.00 93.56 94 VAL A CA 1
ATOM 717 C C . VAL A 1 94 ? -8.644 4.429 -0.887 1.00 93.56 94 VAL A C 1
ATOM 719 O O . VAL A 1 94 ? -7.890 4.333 -1.848 1.00 93.56 94 VAL A O 1
ATOM 722 N N . THR A 1 95 ? -8.658 5.500 -0.107 1.00 95.44 95 THR A N 1
ATOM 723 C CA . THR A 1 95 ? -7.664 6.572 -0.185 1.00 95.44 95 THR A CA 1
ATOM 724 C C . THR A 1 95 ? -6.874 6.594 1.112 1.00 95.44 95 THR A C 1
ATOM 726 O O . THR A 1 95 ? -7.457 6.738 2.186 1.00 95.44 95 THR A O 1
ATOM 729 N N . TYR A 1 96 ? -5.558 6.457 0.991 1.00 95.06 96 TYR A N 1
ATOM 730 C CA . TYR A 1 96 ? -4.581 6.589 2.063 1.00 95.06 96 TYR A CA 1
ATOM 731 C C . TYR A 1 96 ? -3.841 7.913 1.890 1.00 95.06 96 TYR A C 1
ATOM 733 O O . TYR A 1 96 ? -3.262 8.184 0.836 1.00 95.06 96 TYR A O 1
ATOM 741 N N . GLU A 1 97 ? -3.872 8.745 2.920 1.00 94.75 97 GLU A N 1
ATOM 742 C CA . GLU A 1 97 ? -3.279 10.078 2.916 1.00 94.75 97 GLU A CA 1
ATOM 743 C C . GLU A 1 97 ? -1.971 10.078 3.705 1.00 94.75 97 GLU A C 1
ATOM 745 O O . GLU A 1 97 ? -1.916 9.630 4.849 1.00 94.75 97 GLU A O 1
ATOM 750 N N . TYR A 1 98 ? -0.931 10.625 3.090 1.00 91.81 98 TYR A N 1
ATOM 751 C CA . TYR A 1 98 ? 0.392 10.850 3.657 1.00 91.81 98 TYR A CA 1
ATOM 752 C C . TYR A 1 98 ? 0.737 12.346 3.575 1.00 91.81 98 TYR A C 1
ATOM 754 O O . TYR A 1 98 ? 0.118 13.086 2.800 1.00 91.81 98 TYR A O 1
ATOM 762 N N . PRO A 1 99 ? 1.752 12.829 4.313 1.00 88.69 99 PRO A N 1
ATOM 763 C CA . PRO A 1 99 ? 2.250 14.193 4.155 1.00 88.69 99 PRO A CA 1
ATOM 764 C C . PRO A 1 99 ? 2.677 14.494 2.708 1.00 88.69 99 PRO A C 1
ATOM 766 O O . PRO A 1 99 ? 3.739 14.084 2.250 1.00 88.69 99 PRO A O 1
ATOM 769 N N . GLY A 1 100 ? 1.841 15.227 1.967 1.00 85.88 100 GLY A N 1
ATOM 770 C CA . GLY A 1 100 ? 2.118 15.624 0.580 1.00 85.88 100 GLY A CA 1
ATOM 771 C C . GLY A 1 100 ? 2.004 14.504 -0.465 1.00 85.88 100 GLY A C 1
ATOM 772 O O . GLY A 1 100 ? 2.335 14.738 -1.629 1.00 85.88 100 GLY A O 1
ATOM 773 N N . GLN A 1 101 ? 1.532 13.316 -0.076 1.00 89.81 101 GLN A N 1
ATOM 774 C CA . GLN A 1 101 ? 1.386 12.146 -0.944 1.00 89.81 101 GLN A CA 1
ATOM 775 C C . GLN A 1 101 ? 0.051 11.437 -0.672 1.00 89.81 101 GLN A C 1
ATOM 777 O O . GLN A 1 101 ? -0.488 11.484 0.428 1.00 89.81 101 GLN A O 1
ATOM 782 N N . VAL A 1 102 ? -0.503 10.777 -1.681 1.00 92.25 102 VAL A N 1
ATOM 783 C CA . VAL A 1 102 ? -1.763 10.039 -1.606 1.00 92.25 102 VAL A CA 1
ATOM 784 C C . VAL A 1 102 ? -1.599 8.714 -2.335 1.00 92.25 102 VAL A C 1
ATOM 786 O O . VAL A 1 102 ? -1.078 8.652 -3.448 1.00 92.25 102 VAL A O 1
ATOM 789 N N . VAL A 1 103 ? -2.084 7.644 -1.721 1.00 93.00 103 VAL A N 1
ATOM 790 C CA . VAL A 1 103 ? -2.187 6.330 -2.350 1.00 93.00 103 VAL A CA 1
ATOM 791 C C . VAL A 1 103 ? -3.664 5.993 -2.470 1.00 93.00 103 VAL A C 1
ATOM 793 O O . VAL A 1 103 ? -4.381 5.924 -1.479 1.00 93.00 103 VAL A O 1
ATOM 796 N N . GLN A 1 104 ? -4.137 5.793 -3.689 1.00 91.88 104 GLN A N 1
ATOM 797 C CA . GLN A 1 104 ? -5.492 5.341 -3.967 1.00 91.88 104 GLN A CA 1
ATOM 798 C C . GLN A 1 104 ? -5.443 3.866 -4.309 1.00 91.88 104 GLN A C 1
ATOM 800 O O . GLN A 1 104 ? -4.703 3.478 -5.200 1.00 91.88 104 GLN A O 1
ATOM 805 N N . TYR A 1 105 ? -6.229 3.047 -3.632 1.00 89.25 105 TYR A N 1
ATOM 806 C CA . TYR A 1 105 ? -6.414 1.645 -3.961 1.00 89.25 105 TYR A CA 1
ATOM 807 C C . TYR A 1 105 ? -7.790 1.429 -4.582 1.00 89.25 105 TYR A C 1
ATOM 809 O O . TYR A 1 105 ? -8.787 1.851 -4.007 1.00 89.25 105 TYR A O 1
ATOM 817 N N . GLU A 1 106 ? -7.857 0.755 -5.726 1.00 87.06 106 GLU A N 1
ATOM 818 C CA . GLU A 1 106 ? -9.104 0.305 -6.340 1.00 87.06 106 GLU A CA 1
ATOM 819 C C . GLU A 1 106 ? -9.179 -1.233 -6.340 1.00 87.06 106 GLU A C 1
ATOM 821 O O . GLU A 1 106 ? -8.229 -1.963 -6.622 1.00 87.06 106 GLU A O 1
ATOM 826 N N . MET A 1 107 ? -10.354 -1.762 -6.031 1.00 84.88 107 MET A N 1
ATOM 827 C CA . MET A 1 107 ? -10.659 -3.181 -6.097 1.00 84.88 107 MET A CA 1
ATOM 828 C C . MET A 1 107 ? -11.966 -3.385 -6.841 1.00 84.88 107 MET A C 1
ATOM 830 O O . MET A 1 107 ? -12.978 -2.757 -6.534 1.00 84.88 107 MET A O 1
ATOM 834 N N . GLN A 1 108 ? -11.942 -4.305 -7.801 1.00 82.06 108 GLN A N 1
ATOM 835 C CA . GLN A 1 108 ? -13.122 -4.772 -8.521 1.00 82.06 108 GLN A CA 1
ATOM 836 C C . GLN A 1 108 ? -12.978 -6.273 -8.728 1.00 82.06 108 GLN A C 1
ATOM 838 O O . GLN A 1 108 ? -12.327 -6.733 -9.672 1.00 82.06 108 GLN A O 1
ATOM 843 N N . LEU A 1 109 ? -13.582 -7.043 -7.831 1.00 81.50 109 LEU A N 1
ATOM 844 C CA . LEU A 1 109 ? -13.439 -8.487 -7.804 1.00 81.50 109 LEU A CA 1
ATOM 845 C C . LEU A 1 109 ? -13.974 -9.092 -9.121 1.00 81.50 109 LEU A C 1
ATOM 847 O O . LEU A 1 109 ? -15.158 -9.026 -9.433 1.00 81.50 109 LEU A O 1
ATOM 851 N N . TRP A 1 110 ? -13.066 -9.678 -9.914 1.00 74.94 110 TRP A N 1
ATOM 852 C CA . TRP A 1 110 ? -13.366 -10.493 -11.106 1.00 74.94 110 TRP A CA 1
ATOM 853 C C . TRP A 1 110 ? -14.029 -9.709 -12.257 1.00 74.94 110 TRP A C 1
ATOM 855 O O . TRP A 1 110 ? -14.686 -10.278 -13.133 1.00 74.94 110 TRP A O 1
ATOM 865 N N . SER A 1 111 ? -13.797 -8.395 -12.306 1.00 75.50 111 SER A N 1
ATOM 866 C CA . SER A 1 111 ? -14.218 -7.532 -13.412 1.00 75.50 111 SER A CA 1
ATOM 867 C C . SER A 1 111 ? -13.369 -7.766 -14.673 1.00 75.50 111 SER A C 1
ATOM 869 O O . SER A 1 111 ? -12.149 -7.902 -14.612 1.00 75.50 111 SER A O 1
ATOM 871 N N . ARG A 1 112 ? -14.021 -7.832 -15.845 1.00 70.75 112 ARG A N 1
ATOM 872 C CA . ARG A 1 112 ? -13.373 -8.090 -17.149 1.00 70.75 112 ARG A CA 1
ATOM 873 C C . ARG A 1 112 ? -12.620 -6.905 -17.770 1.00 70.75 112 ARG A C 1
ATOM 875 O O . ARG A 1 112 ? -11.530 -7.144 -18.290 1.00 70.75 112 ARG A O 1
ATOM 882 N N . PRO A 1 113 ? -13.166 -5.671 -17.839 1.00 70.94 113 PRO A N 1
ATOM 883 C CA . PRO A 1 113 ? -12.392 -4.561 -18.383 1.00 70.94 113 PRO A CA 1
ATOM 884 C C . PRO A 1 113 ? -11.168 -4.335 -17.491 1.00 70.94 113 PRO A C 1
ATOM 886 O O . PRO A 1 113 ? -11.285 -4.410 -16.277 1.00 70.94 113 PRO A O 1
ATOM 889 N N . ARG A 1 114 ? -10.003 -4.043 -18.076 1.00 73.06 114 ARG A N 1
ATOM 890 C CA . ARG A 1 114 ? -8.726 -3.862 -17.360 1.00 73.06 114 ARG A CA 1
ATOM 891 C C . ARG A 1 114 ? -8.249 -2.418 -17.446 1.00 73.06 114 ARG A C 1
ATOM 893 O O . ARG A 1 114 ? -8.263 -1.842 -18.531 1.00 73.06 114 ARG A O 1
ATOM 900 N N . LEU A 1 115 ? -7.961 -1.794 -16.305 1.00 70.25 115 LEU A N 1
ATOM 901 C CA . LEU A 1 115 ? -7.448 -0.422 -16.292 1.00 70.25 115 LEU A CA 1
ATOM 902 C C . LEU A 1 115 ? -5.978 -0.506 -16.745 1.00 70.25 115 LEU A C 1
ATOM 904 O O . LEU A 1 115 ? -5.312 -1.500 -16.473 1.00 70.25 115 LEU A O 1
ATOM 908 N N . PHE A 1 116 ? -5.529 0.409 -17.606 1.00 76.81 116 PHE A N 1
ATOM 909 C CA . PHE A 1 116 ? -4.257 0.287 -18.351 1.00 76.81 116 PHE A CA 1
ATOM 910 C C . PHE A 1 116 ? -4.046 -1.051 -19.096 1.00 76.81 116 PHE A C 1
ATOM 912 O O . PHE A 1 116 ? -2.924 -1.408 -19.435 1.00 76.81 116 PHE A O 1
ATOM 919 N N . ASN A 1 117 ? -5.123 -1.800 -19.366 1.00 78.25 117 ASN A N 1
ATOM 920 C CA . ASN A 1 117 ? -5.085 -3.161 -19.910 1.00 78.25 117 ASN A CA 1
ATOM 921 C C . ASN A 1 117 ? -4.240 -4.168 -19.089 1.00 78.25 117 ASN A C 1
ATOM 923 O O . ASN A 1 117 ? -3.816 -5.194 -19.621 1.00 78.25 117 ASN A O 1
ATOM 927 N N . VAL A 1 118 ? -4.038 -3.922 -17.790 1.00 78.12 118 VAL A N 1
ATOM 928 C CA . VAL A 1 118 ? -3.319 -4.825 -16.875 1.00 78.12 118 VAL A CA 1
ATOM 929 C C . VAL A 1 118 ? -4.275 -5.479 -15.879 1.00 78.12 118 VAL A C 1
ATOM 931 O O . VAL A 1 118 ? -5.363 -4.971 -15.616 1.00 78.12 118 VAL A O 1
ATOM 934 N N . THR A 1 119 ? -3.928 -6.668 -15.385 1.00 73.69 119 THR A N 1
ATOM 935 C CA . THR A 1 119 ? -4.768 -7.410 -14.426 1.00 73.69 119 THR A CA 1
ATOM 936 C C . THR A 1 119 ? -4.668 -6.856 -13.013 1.00 73.69 119 THR A C 1
ATOM 938 O O . THR A 1 119 ? -5.639 -6.890 -12.268 1.00 73.69 119 THR A O 1
ATOM 941 N N . GLU A 1 120 ? -3.478 -6.405 -12.642 1.00 79.31 120 GLU A N 1
ATOM 942 C CA . GLU A 1 120 ? -3.118 -5.938 -11.313 1.00 79.31 120 GLU A CA 1
ATOM 943 C C . GLU A 1 120 ? -1.784 -5.200 -11.398 1.00 79.31 120 GLU A C 1
ATOM 945 O O . GLU A 1 120 ? -1.020 -5.373 -12.356 1.00 79.31 120 GLU A O 1
ATOM 950 N N . GLY A 1 121 ? -1.515 -4.384 -10.389 1.00 81.94 121 GLY A N 1
ATOM 951 C CA . GLY A 1 121 ? -0.332 -3.551 -10.346 1.00 81.94 121 GLY A CA 1
ATOM 952 C C . GLY A 1 121 ? -0.631 -2.186 -9.762 1.00 81.94 121 GLY A C 1
ATOM 953 O O . GLY A 1 121 ? -1.675 -1.971 -9.132 1.00 81.94 121 GLY A O 1
ATOM 954 N N . ALA A 1 122 ? 0.284 -1.264 -10.017 1.00 86.38 122 ALA A N 1
ATOM 955 C CA . ALA A 1 122 ? 0.161 0.108 -9.605 1.00 86.38 122 ALA A CA 1
ATOM 956 C C . ALA A 1 122 ? 0.740 1.082 -10.630 1.00 86.38 122 ALA A C 1
ATOM 958 O O . ALA A 1 122 ? 1.751 0.809 -11.274 1.00 86.38 122 ALA A O 1
ATOM 959 N N . ALA A 1 123 ? 0.095 2.235 -10.756 1.00 88.81 123 ALA A N 1
ATOM 960 C CA . ALA A 1 123 ? 0.614 3.379 -11.485 1.00 88.81 123 ALA A CA 1
ATOM 961 C C . ALA A 1 123 ? 1.093 4.426 -10.476 1.00 88.81 123 ALA A C 1
ATOM 963 O O . ALA A 1 123 ? 0.316 4.854 -9.625 1.00 88.81 123 ALA A O 1
ATOM 964 N N . VAL A 1 124 ? 2.357 4.832 -10.567 1.00 88.75 124 VAL A N 1
ATOM 965 C CA . VAL A 1 124 ? 2.960 5.861 -9.713 1.00 88.75 124 VAL A CA 1
ATOM 966 C C . VAL A 1 124 ? 3.263 7.081 -10.567 1.00 88.75 124 VAL A C 1
ATOM 968 O O . VAL A 1 124 ? 4.011 6.989 -11.541 1.00 88.75 124 VAL A O 1
ATOM 971 N N . TYR A 1 125 ? 2.681 8.220 -10.201 1.00 86.44 125 TYR A N 1
ATOM 972 C CA . TYR A 1 125 ? 2.799 9.470 -10.945 1.00 86.44 125 TYR A CA 1
ATOM 973 C C . TYR A 1 125 ? 3.780 10.422 -10.262 1.00 86.44 125 TYR A C 1
ATOM 975 O O . TYR A 1 125 ? 3.636 10.754 -9.079 1.00 86.44 125 TYR A O 1
ATOM 983 N N . GLY A 1 126 ? 4.767 10.876 -11.033 1.00 81.31 126 GLY A N 1
ATOM 984 C CA . GLY A 1 126 ? 5.753 11.877 -10.648 1.00 81.31 126 GLY A CA 1
ATOM 985 C C . GLY A 1 126 ? 5.701 13.126 -11.522 1.00 81.31 126 GLY A C 1
ATOM 986 O O . GLY A 1 126 ? 4.868 13.255 -12.413 1.00 81.31 126 GLY A O 1
ATOM 987 N N . GLU A 1 127 ? 6.622 14.052 -11.261 1.00 74.62 127 GLU A N 1
ATOM 988 C CA . GLU A 1 127 ? 6.728 15.333 -11.975 1.00 74.62 127 GLU A CA 1
ATOM 989 C C . GLU A 1 127 ? 7.021 15.143 -13.471 1.00 74.62 127 GLU A C 1
ATOM 991 O O . GLU A 1 127 ? 6.352 15.710 -14.329 1.00 74.62 127 GLU A O 1
ATOM 996 N N . ASN A 1 128 ? 8.041 14.342 -13.786 1.00 81.06 128 ASN A N 1
ATOM 997 C CA . ASN A 1 128 ? 8.584 14.233 -15.141 1.00 81.06 128 ASN A CA 1
ATOM 998 C C . ASN A 1 128 ? 8.043 13.020 -15.905 1.00 81.06 128 ASN A C 1
ATOM 1000 O O . ASN A 1 128 ? 8.563 12.693 -16.970 1.00 81.06 128 ASN A O 1
ATOM 1004 N N . GLY A 1 129 ? 7.035 12.339 -15.358 1.00 86.94 129 GLY A N 1
ATOM 1005 C CA . GLY A 1 129 ? 6.534 11.098 -15.920 1.00 86.94 129 GLY A CA 1
ATOM 1006 C C . GLY A 1 129 ? 5.855 10.198 -14.905 1.00 86.94 129 GLY A C 1
ATOM 1007 O O . GLY A 1 129 ? 5.589 10.581 -13.765 1.00 86.94 129 GLY A O 1
ATOM 1008 N N . TRP A 1 130 ? 5.575 8.976 -15.326 1.00 88.38 130 TRP A N 1
ATOM 1009 C CA . TRP A 1 130 ? 4.892 7.995 -14.499 1.00 88.38 130 TRP A CA 1
ATOM 1010 C C . TRP A 1 130 ? 5.379 6.589 -14.813 1.00 88.38 130 TRP A C 1
ATOM 1012 O O . TRP A 1 130 ? 5.883 6.306 -15.901 1.00 88.38 130 TRP A O 1
ATOM 1022 N N . VAL A 1 131 ? 5.240 5.700 -13.838 1.00 90.31 131 VAL A N 1
ATOM 1023 C CA . VAL A 1 131 ? 5.610 4.296 -13.983 1.00 90.31 131 VAL A CA 1
ATOM 1024 C C . VAL A 1 131 ? 4.384 3.437 -13.744 1.00 90.31 131 VAL A C 1
ATOM 1026 O O . VAL A 1 131 ? 3.706 3.578 -12.730 1.00 90.31 131 VAL A O 1
ATOM 1029 N N . LEU A 1 132 ? 4.121 2.522 -14.669 1.00 89.25 132 LEU A N 1
ATOM 1030 C CA . LEU A 1 132 ? 3.191 1.420 -14.493 1.00 89.25 132 LEU A CA 1
ATOM 1031 C C . LEU A 1 132 ? 3.982 0.185 -14.086 1.00 89.25 132 LEU A C 1
ATOM 1033 O O . LEU A 1 132 ? 4.783 -0.313 -14.873 1.00 89.25 132 LEU A O 1
ATOM 1037 N N . VAL A 1 133 ? 3.737 -0.330 -12.890 1.00 87.00 133 VAL A N 1
ATOM 1038 C CA . VAL A 1 133 ? 4.285 -1.600 -12.414 1.00 87.00 133 VAL A CA 1
ATOM 1039 C C . VAL A 1 133 ? 3.165 -2.621 -12.355 1.00 87.00 133 VAL A C 1
ATOM 1041 O O . VAL A 1 133 ? 2.073 -2.347 -11.873 1.00 87.00 133 VAL A O 1
ATOM 1044 N N . THR A 1 134 ? 3.435 -3.812 -12.860 1.00 83.75 134 THR A N 1
ATOM 1045 C CA . THR A 1 134 ? 2.538 -4.970 -12.841 1.00 83.75 134 THR A CA 1
ATOM 1046 C C . THR A 1 134 ? 3.290 -6.153 -12.251 1.00 83.75 134 THR A C 1
ATOM 1048 O O . THR A 1 134 ? 4.503 -6.089 -12.064 1.00 83.75 134 THR A O 1
ATOM 1051 N N . ASN A 1 135 ? 2.606 -7.276 -12.054 1.00 77.25 135 ASN A N 1
ATOM 1052 C CA . ASN A 1 135 ? 3.241 -8.481 -11.519 1.00 77.25 135 ASN A CA 1
ATOM 1053 C C . ASN A 1 135 ? 4.418 -9.018 -12.349 1.00 77.25 135 ASN A C 1
ATOM 1055 O O . ASN A 1 135 ? 5.295 -9.679 -11.802 1.00 77.25 135 ASN A O 1
ATOM 1059 N N . ASN A 1 136 ? 4.440 -8.758 -13.660 1.00 80.50 136 ASN A N 1
ATOM 1060 C CA . ASN A 1 136 ? 5.393 -9.398 -14.572 1.00 80.50 136 ASN A CA 1
ATOM 1061 C C . ASN A 1 136 ? 6.159 -8.384 -15.429 1.00 80.50 136 ASN A C 1
ATOM 1063 O O . ASN A 1 136 ? 6.987 -8.764 -16.253 1.00 80.50 136 ASN A O 1
ATOM 1067 N N . SER A 1 137 ? 5.829 -7.100 -15.325 1.00 87.56 137 SER A N 1
ATOM 1068 C CA . SER A 1 137 ? 6.392 -6.067 -16.189 1.00 87.56 137 SER A CA 1
ATOM 1069 C C . SER A 1 137 ? 6.279 -4.689 -15.573 1.00 87.56 137 SER A C 1
ATOM 1071 O O . SER A 1 137 ? 5.427 -4.448 -14.717 1.00 87.56 137 SER A O 1
ATOM 1073 N N . TRP A 1 138 ? 7.106 -3.776 -16.052 1.00 90.56 138 TRP A N 1
ATOM 1074 C CA . TRP A 1 138 ? 7.005 -2.368 -15.724 1.00 90.56 138 TRP A CA 1
ATOM 1075 C C . TRP A 1 138 ? 7.279 -1.516 -16.959 1.00 90.56 138 TRP A C 1
ATOM 1077 O O . TRP A 1 138 ? 8.033 -1.910 -17.851 1.00 90.56 138 TRP A O 1
ATOM 1087 N N . LYS A 1 139 ? 6.652 -0.344 -17.009 1.00 92.50 139 LYS A N 1
ATOM 1088 C CA . LYS A 1 139 ? 6.801 0.642 -18.080 1.00 92.50 139 LYS A CA 1
ATOM 1089 C C . LYS A 1 139 ? 6.926 2.024 -17.470 1.00 92.50 139 LYS A C 1
ATOM 1091 O O . LYS A 1 139 ? 6.098 2.399 -16.649 1.00 92.50 139 LYS A O 1
ATOM 1096 N N . ALA A 1 140 ? 7.950 2.759 -17.865 1.00 92.56 140 ALA A N 1
ATOM 1097 C CA . ALA A 1 140 ? 8.196 4.132 -17.467 1.00 92.56 140 ALA A CA 1
ATOM 1098 C C . ALA A 1 140 ? 7.936 5.056 -18.654 1.00 92.56 140 ALA A C 1
ATOM 1100 O O . ALA A 1 140 ? 8.453 4.839 -19.753 1.00 92.56 140 ALA A O 1
ATOM 1101 N N . TYR A 1 141 ? 7.154 6.093 -18.408 1.00 90.44 141 TYR A N 1
ATOM 1102 C CA . TYR A 1 141 ? 6.757 7.103 -19.373 1.00 90.44 141 TYR A CA 1
ATOM 1103 C C . TYR A 1 141 ? 7.243 8.469 -18.907 1.00 90.44 141 TYR A C 1
ATOM 1105 O O . TYR A 1 141 ? 7.360 8.697 -17.703 1.00 90.44 141 TYR A O 1
ATOM 1113 N N . ASP A 1 142 ? 7.499 9.377 -19.843 1.00 89.69 142 ASP A N 1
ATOM 1114 C CA . ASP A 1 142 ? 7.770 10.781 -19.534 1.00 89.69 142 ASP A CA 1
ATOM 1115 C C . ASP A 1 142 ? 6.472 11.593 -19.350 1.00 89.69 142 ASP A C 1
ATOM 1117 O O . ASP A 1 142 ? 5.355 11.081 -19.475 1.00 89.69 142 ASP A O 1
ATOM 1121 N N . GLY A 1 143 ? 6.607 12.884 -19.040 1.00 85.75 143 GLY A N 1
ATOM 1122 C CA . GLY A 1 143 ? 5.482 13.808 -18.865 1.00 85.75 143 GLY A CA 1
ATOM 1123 C C . GLY A 1 143 ? 4.698 14.106 -20.151 1.00 85.75 143 GLY A C 1
ATOM 1124 O O . GLY A 1 143 ? 3.573 14.592 -20.073 1.00 85.75 143 GLY A O 1
ATOM 1125 N N . ALA A 1 144 ? 5.252 13.788 -21.326 1.00 88.19 144 ALA A N 1
ATOM 1126 C CA . ALA A 1 144 ? 4.550 13.834 -22.609 1.00 88.19 144 ALA A CA 1
ATOM 1127 C C . ALA A 1 144 ? 3.863 12.495 -22.942 1.00 88.19 144 ALA A C 1
ATOM 1129 O O . ALA A 1 144 ? 3.302 12.339 -24.027 1.00 88.19 144 ALA A O 1
ATOM 1130 N N . ASN A 1 145 ? 3.882 11.544 -22.001 1.00 87.25 145 ASN A N 1
ATOM 1131 C CA . ASN A 1 145 ? 3.342 10.197 -22.129 1.00 87.25 145 ASN A CA 1
ATOM 1132 C C . ASN A 1 145 ? 4.048 9.338 -23.198 1.00 87.25 145 ASN A C 1
ATOM 1134 O O . ASN A 1 145 ? 3.466 8.388 -23.727 1.00 87.25 145 ASN A O 1
ATOM 1138 N N . SER A 1 146 ? 5.311 9.644 -23.504 1.00 92.25 146 SER A N 1
ATOM 1139 C CA . SER A 1 146 ? 6.159 8.815 -24.364 1.00 92.25 146 SER A CA 1
ATOM 1140 C C . SER A 1 146 ? 6.827 7.721 -23.540 1.00 92.25 146 SER A C 1
ATOM 1142 O O . SER A 1 146 ? 7.284 7.963 -22.424 1.00 92.25 146 SER A O 1
ATOM 1144 N N . LEU A 1 147 ? 6.887 6.499 -24.077 1.00 93.88 147 LEU A N 1
ATOM 1145 C CA . LEU A 1 147 ? 7.558 5.382 -23.412 1.00 93.88 147 LEU A CA 1
ATOM 1146 C C . LEU A 1 147 ? 9.069 5.644 -23.365 1.00 93.88 147 LEU A C 1
ATOM 1148 O O . LEU A 1 147 ? 9.723 5.698 -24.402 1.00 93.88 147 LEU A O 1
ATOM 1152 N N . VAL A 1 148 ? 9.615 5.765 -22.157 1.00 94.31 148 VAL A N 1
ATOM 1153 C CA . VAL A 1 148 ? 11.049 5.980 -21.920 1.00 94.31 148 VAL A CA 1
ATOM 1154 C C . VAL A 1 148 ? 11.769 4.645 -21.785 1.00 94.31 148 VAL A C 1
ATOM 1156 O O . VAL A 1 148 ? 12.851 4.452 -22.337 1.00 94.31 148 VAL A O 1
ATOM 1159 N N . ARG A 1 149 ? 11.186 3.716 -21.019 1.00 94.12 149 ARG A N 1
ATOM 1160 C CA . ARG A 1 149 ? 11.790 2.410 -20.747 1.00 94.12 149 ARG A CA 1
ATOM 1161 C C . ARG A 1 149 ? 10.736 1.395 -20.337 1.00 94.12 149 ARG A C 1
ATOM 1163 O O . ARG A 1 149 ? 9.749 1.745 -19.702 1.00 94.12 149 ARG A O 1
ATOM 1170 N N . GLU A 1 150 ? 10.973 0.130 -20.641 1.00 94.62 150 GLU A N 1
ATOM 1171 C CA . GLU A 1 150 ? 10.174 -0.974 -20.122 1.00 94.62 150 GLU A CA 1
ATOM 1172 C C . GLU A 1 150 ? 11.056 -2.162 -19.748 1.00 94.62 150 GLU A C 1
ATOM 1174 O O . GLU A 1 150 ? 12.217 -2.261 -20.156 1.00 94.62 150 GLU A O 1
ATOM 1179 N N . GLY A 1 151 ? 10.497 -3.055 -18.943 1.00 90.44 151 GLY A N 1
ATOM 1180 C CA . GLY A 1 151 ? 11.131 -4.298 -18.548 1.00 90.44 151 GLY A CA 1
ATOM 1181 C C . GLY A 1 151 ? 10.097 -5.354 -18.197 1.00 90.44 151 GLY A C 1
ATOM 1182 O O . GLY A 1 151 ? 8.936 -5.057 -17.909 1.00 90.44 151 GLY A O 1
ATOM 1183 N N . THR A 1 152 ? 10.532 -6.608 -18.220 1.00 89.31 152 THR A N 1
ATOM 1184 C CA . THR A 1 152 ? 9.740 -7.753 -17.769 1.00 89.31 152 THR A CA 1
ATOM 1185 C C . THR A 1 152 ? 10.499 -8.498 -16.681 1.00 89.31 152 THR A C 1
ATOM 1187 O O . THR A 1 152 ? 11.726 -8.426 -16.611 1.00 89.31 152 THR A O 1
ATOM 1190 N N . GLY A 1 153 ? 9.757 -9.149 -15.793 1.00 80.25 153 GLY A N 1
ATOM 1191 C CA . GLY A 1 153 ? 10.292 -9.990 -14.734 1.00 80.25 153 GLY A CA 1
ATOM 1192 C C . GLY A 1 153 ? 9.907 -11.443 -14.971 1.00 80.25 153 GLY A C 1
ATOM 1193 O O . GLY A 1 153 ? 8.759 -11.739 -15.308 1.00 80.25 153 GLY A O 1
ATOM 1194 N N . ASP A 1 154 ? 10.859 -12.348 -14.765 1.00 84.56 154 ASP A N 1
ATOM 1195 C CA . ASP A 1 154 ? 10.571 -13.773 -14.659 1.00 84.56 154 ASP A CA 1
ATOM 1196 C C . ASP A 1 154 ? 10.225 -14.107 -13.205 1.00 84.56 154 ASP A C 1
ATOM 1198 O O . ASP A 1 154 ? 11.075 -14.068 -12.315 1.00 84.56 154 ASP A O 1
ATOM 1202 N N . ARG A 1 155 ? 8.964 -14.478 -12.969 1.00 79.19 155 ARG A N 1
ATOM 1203 C CA . ARG A 1 155 ? 8.460 -14.835 -11.639 1.00 79.19 155 ARG A CA 1
ATOM 1204 C C . ARG A 1 155 ? 9.255 -15.974 -10.999 1.00 79.19 155 ARG A C 1
ATOM 1206 O O . ARG A 1 155 ? 9.445 -15.953 -9.784 1.00 79.19 155 ARG A O 1
ATOM 1213 N N . ALA A 1 156 ? 9.710 -16.956 -11.779 1.00 85.62 156 ALA A N 1
ATOM 1214 C CA . ALA A 1 156 ? 10.489 -18.069 -11.243 1.00 85.62 156 ALA A CA 1
ATOM 1215 C C . ALA A 1 156 ? 11.845 -17.575 -10.727 1.00 85.62 156 ALA A C 1
ATOM 1217 O O . ALA A 1 156 ? 12.235 -17.887 -9.600 1.00 85.62 156 ALA A O 1
ATOM 1218 N N . GLN A 1 157 ? 12.518 -16.735 -11.513 1.00 86.38 157 GLN A N 1
ATOM 1219 C CA . GLN A 1 157 ? 13.769 -16.102 -11.117 1.00 86.38 157 GLN A CA 1
ATOM 1220 C C . GLN A 1 157 ? 13.585 -15.191 -9.895 1.00 86.38 157 GLN A C 1
ATOM 1222 O O . GLN A 1 157 ? 14.340 -15.306 -8.930 1.00 86.38 157 GLN A O 1
ATOM 1227 N N . THR A 1 158 ? 12.566 -14.325 -9.883 1.00 83.50 158 THR A N 1
ATOM 1228 C CA . THR A 1 158 ? 12.285 -13.437 -8.743 1.00 83.50 158 THR A CA 1
ATOM 1229 C C . THR A 1 158 ? 12.027 -14.230 -7.461 1.00 83.50 158 THR A C 1
ATOM 1231 O O . THR A 1 158 ? 12.558 -13.878 -6.409 1.00 83.50 158 THR A O 1
ATOM 1234 N N . GLN A 1 159 ? 11.287 -15.341 -7.540 1.00 86.94 159 GLN A N 1
ATOM 1235 C CA . GLN A 1 159 ? 11.049 -16.216 -6.391 1.00 86.94 159 GLN A CA 1
ATOM 1236 C C . GLN A 1 159 ? 12.349 -16.842 -5.867 1.00 86.94 159 GLN A C 1
ATOM 1238 O O . GLN A 1 159 ? 12.560 -16.891 -4.655 1.00 86.94 159 GLN A O 1
ATOM 1243 N N . GLN A 1 160 ? 13.234 -17.302 -6.757 1.00 92.62 160 GLN A N 1
ATOM 1244 C CA . GLN A 1 160 ? 14.535 -17.851 -6.363 1.00 92.62 160 GLN A CA 1
ATOM 1245 C C . GLN A 1 160 ? 15.407 -16.803 -5.666 1.00 92.62 160 GLN A C 1
ATOM 1247 O O . GLN A 1 160 ? 16.009 -17.104 -4.637 1.00 92.62 160 GLN A O 1
ATOM 1252 N N . LEU A 1 161 ? 15.440 -15.570 -6.183 1.00 91.31 161 LEU A N 1
ATOM 1253 C CA . LEU A 1 161 ? 16.176 -14.460 -5.572 1.00 91.31 161 LEU A CA 1
ATOM 1254 C C . LEU A 1 161 ? 15.618 -14.095 -4.190 1.00 91.31 161 LEU A C 1
ATOM 1256 O O . LEU A 1 161 ? 16.392 -13.886 -3.258 1.00 91.3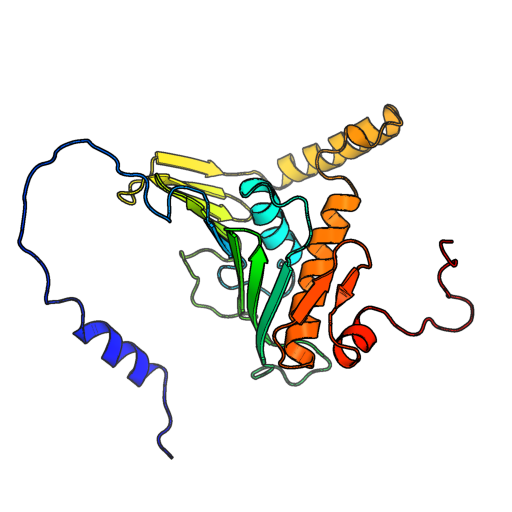1 161 LEU A O 1
ATOM 1260 N N . HIS A 1 162 ? 14.292 -14.078 -4.035 1.00 90.00 162 HIS A N 1
ATOM 1261 C CA . HIS A 1 162 ? 13.645 -13.807 -2.751 1.00 90.00 162 HIS A CA 1
ATOM 1262 C C . HIS A 1 162 ? 13.972 -14.883 -1.704 1.00 90.00 162 HIS A C 1
ATOM 1264 O O . HIS A 1 162 ? 14.400 -14.563 -0.596 1.00 90.00 162 HIS A O 1
ATOM 1270 N N . ILE A 1 163 ? 13.867 -16.166 -2.076 1.00 94.88 163 ILE A N 1
ATOM 1271 C CA . ILE A 1 163 ? 14.255 -17.285 -1.201 1.00 94.88 163 ILE A CA 1
ATOM 1272 C C . ILE A 1 163 ? 15.742 -17.194 -0.850 1.00 94.88 163 ILE A C 1
ATOM 1274 O O . ILE A 1 163 ? 16.120 -17.416 0.299 1.00 94.88 163 ILE A O 1
ATOM 1278 N N . ARG A 1 164 ? 16.598 -16.859 -1.822 1.00 96.31 164 ARG A N 1
ATOM 1279 C CA . ARG A 1 164 ? 18.036 -16.746 -1.583 1.00 96.31 164 ARG A CA 1
ATOM 1280 C C . ARG A 1 164 ? 18.360 -15.649 -0.573 1.00 96.31 164 ARG A C 1
ATOM 1282 O O . ARG A 1 164 ? 19.113 -15.928 0.353 1.00 96.31 164 ARG A O 1
ATOM 1289 N N . ASN A 1 165 ? 17.760 -14.466 -0.709 1.00 95.75 165 ASN A N 1
ATOM 1290 C CA . ASN A 1 165 ? 17.936 -13.367 0.243 1.00 95.75 165 ASN A CA 1
ATOM 1291 C C . ASN A 1 165 ? 17.542 -13.785 1.669 1.00 95.75 165 ASN A C 1
ATOM 1293 O O . ASN A 1 165 ? 18.314 -13.566 2.597 1.00 95.75 165 ASN A O 1
ATOM 1297 N N . PHE A 1 166 ? 16.410 -14.478 1.834 1.00 95.56 166 PHE A N 1
ATOM 1298 C CA . PHE A 1 166 ? 16.011 -15.012 3.138 1.00 95.56 166 PHE A CA 1
ATOM 1299 C C . PHE A 1 166 ? 17.045 -15.994 3.713 1.00 95.56 166 PHE A C 1
ATOM 1301 O O . PHE A 1 166 ? 17.451 -15.874 4.867 1.00 95.56 166 PHE A O 1
ATOM 1308 N N . LEU A 1 167 ? 17.513 -16.955 2.908 1.00 97.12 167 LEU A N 1
ATOM 1309 C CA . LEU A 1 167 ? 18.520 -17.925 3.352 1.00 97.12 167 LEU A CA 1
ATOM 1310 C C . LEU A 1 167 ? 19.854 -17.261 3.712 1.00 97.12 167 LEU A C 1
ATOM 1312 O O . LEU A 1 167 ? 20.526 -17.717 4.638 1.00 97.12 167 LEU A O 1
ATOM 1316 N N . ASP A 1 168 ? 20.239 -16.206 2.997 1.00 97.00 168 ASP A N 1
ATOM 1317 C CA . ASP A 1 168 ? 21.445 -15.435 3.290 1.00 97.00 168 ASP A CA 1
ATOM 1318 C C . ASP A 1 168 ? 21.320 -14.665 4.606 1.00 97.00 168 ASP A C 1
ATOM 1320 O O . ASP A 1 168 ? 22.236 -14.754 5.421 1.00 97.00 168 ASP A O 1
ATOM 1324 N N . ALA A 1 169 ? 20.173 -14.035 4.877 1.00 96.38 169 ALA A N 1
ATOM 1325 C CA . ALA A 1 169 ? 19.896 -13.370 6.153 1.00 96.38 169 ALA A CA 1
ATOM 1326 C C . ALA A 1 169 ? 19.904 -14.347 7.344 1.00 96.38 169 ALA A C 1
ATOM 1328 O O . ALA A 1 169 ? 20.462 -14.066 8.406 1.00 96.38 169 ALA A O 1
ATOM 1329 N N . VAL A 1 170 ? 19.342 -15.550 7.168 1.00 96.62 170 VAL A N 1
ATOM 1330 C CA . VAL A 1 170 ? 19.387 -16.605 8.197 1.00 96.62 170 VAL A CA 1
ATOM 1331 C C . VAL A 1 170 ? 20.825 -17.059 8.459 1.00 96.62 170 VAL A C 1
ATOM 1333 O O . VAL A 1 170 ? 21.211 -17.269 9.610 1.00 96.62 170 VAL A O 1
ATOM 1336 N N . ARG A 1 171 ? 21.633 -17.211 7.402 1.00 97.69 171 ARG A N 1
ATOM 1337 C CA . ARG A 1 171 ? 23.042 -17.618 7.513 1.00 97.69 171 ARG A CA 1
ATOM 1338 C C . ARG A 1 171 ? 23.908 -16.543 8.157 1.00 97.69 171 ARG A C 1
ATOM 1340 O O . ARG A 1 171 ? 24.755 -16.889 8.977 1.00 97.69 171 ARG A O 1
ATOM 1347 N N . SER A 1 172 ? 23.701 -15.277 7.801 1.00 97.38 172 SER A N 1
ATOM 1348 C CA . SER A 1 172 ? 24.407 -14.142 8.402 1.00 97.38 172 SER A CA 1
ATOM 1349 C C . SER A 1 172 ? 23.955 -13.868 9.836 1.00 97.38 172 SER A C 1
ATOM 1351 O O . SER A 1 172 ? 24.709 -13.266 10.594 1.00 97.38 172 SER A O 1
ATOM 1353 N N . ARG A 1 173 ? 22.758 -14.346 10.219 1.00 96.19 173 ARG A N 1
ATOM 1354 C CA . ARG A 1 173 ? 22.070 -14.009 11.477 1.00 96.19 173 ARG A CA 1
ATOM 1355 C C . ARG A 1 173 ? 21.816 -12.507 11.611 1.00 96.19 173 ARG A C 1
ATOM 1357 O O . ARG A 1 173 ? 21.783 -11.983 12.720 1.00 96.19 173 ARG A O 1
ATOM 1364 N N . ASP A 1 174 ? 21.622 -11.840 10.480 1.00 94.81 174 ASP A N 1
ATOM 1365 C CA . ASP A 1 174 ? 21.397 -10.405 10.398 1.00 94.81 174 ASP A CA 1
ATOM 1366 C C . ASP A 1 174 ? 20.170 -10.125 9.527 1.00 94.81 174 ASP A C 1
ATOM 1368 O O . ASP A 1 174 ? 20.219 -10.184 8.294 1.00 94.81 174 ASP A O 1
ATOM 1372 N N . HIS A 1 175 ? 19.049 -9.830 10.188 1.00 91.75 175 HIS A N 1
ATOM 1373 C CA . HIS A 1 175 ? 17.777 -9.565 9.518 1.00 91.75 175 HIS A CA 1
ATOM 1374 C C . HIS A 1 175 ? 17.792 -8.260 8.709 1.00 91.75 175 HIS A C 1
ATOM 1376 O O . HIS A 1 175 ? 17.020 -8.132 7.765 1.00 91.75 175 HIS A O 1
ATOM 1382 N N . THR A 1 176 ? 18.713 -7.332 8.997 1.00 92.44 176 THR A N 1
ATOM 1383 C CA . THR A 1 176 ? 18.812 -6.055 8.269 1.00 92.44 176 THR A CA 1
ATOM 1384 C C . THR A 1 176 ? 19.244 -6.239 6.811 1.00 92.44 176 THR A C 1
ATOM 1386 O O . THR A 1 176 ? 19.068 -5.348 5.985 1.00 92.44 176 THR A O 1
ATOM 1389 N N . THR A 1 177 ? 19.756 -7.425 6.466 1.00 92.81 177 THR A N 1
ATOM 1390 C CA . THR A 1 177 ? 20.099 -7.809 5.089 1.00 92.81 177 THR A CA 1
ATOM 1391 C C . THR A 1 177 ? 18.889 -8.228 4.244 1.00 92.81 177 THR A C 1
ATOM 1393 O O . THR A 1 177 ? 19.015 -8.415 3.028 1.00 92.81 177 THR A O 1
ATOM 1396 N N . LEU A 1 178 ? 17.708 -8.391 4.853 1.00 92.44 178 LEU A N 1
ATOM 1397 C CA . LEU A 1 178 ? 16.475 -8.669 4.124 1.00 92.44 178 LEU A CA 1
ATOM 1398 C C . LEU A 1 178 ? 16.093 -7.462 3.264 1.00 92.44 178 LEU A C 1
ATOM 1400 O O . LEU A 1 178 ? 16.034 -6.334 3.739 1.00 92.44 178 LEU A O 1
ATOM 1404 N N . HIS A 1 179 ? 15.759 -7.703 1.994 1.00 87.88 179 HIS A N 1
ATOM 1405 C CA . HIS A 1 179 ? 15.266 -6.633 1.118 1.00 87.88 179 HIS A CA 1
ATOM 1406 C C . HIS A 1 179 ? 13.884 -6.109 1.540 1.00 87.88 179 HIS A C 1
ATOM 1408 O O . HIS A 1 179 ? 13.510 -4.999 1.168 1.00 87.88 179 HIS A O 1
ATOM 1414 N N . GLN A 1 180 ? 13.112 -6.934 2.252 1.00 84.75 180 GLN A N 1
ATOM 1415 C CA . GLN A 1 180 ? 11.802 -6.619 2.817 1.00 84.75 180 GLN A CA 1
ATOM 1416 C C . GLN A 1 180 ? 11.701 -7.312 4.177 1.00 84.75 180 GLN A C 1
ATOM 1418 O O . GLN A 1 180 ? 11.435 -8.512 4.252 1.00 84.75 180 GLN A O 1
ATOM 1423 N N . ASP A 1 181 ? 11.985 -6.563 5.239 1.00 89.31 181 ASP A N 1
ATOM 1424 C CA . ASP A 1 181 ? 11.875 -7.039 6.617 1.00 89.31 181 ASP A CA 1
ATOM 1425 C C . ASP A 1 181 ? 10.404 -7.132 7.069 1.00 89.31 181 ASP A C 1
ATOM 1427 O O . ASP A 1 181 ? 9.497 -6.569 6.442 1.00 89.31 181 ASP A O 1
ATOM 1431 N N . ILE A 1 182 ? 10.155 -7.840 8.175 1.00 90.12 182 ILE A N 1
ATOM 1432 C CA . ILE A 1 182 ? 8.807 -8.049 8.716 1.00 90.12 182 ILE A CA 1
ATOM 1433 C C . ILE A 1 182 ? 8.079 -6.734 9.026 1.00 90.12 182 ILE A C 1
ATOM 1435 O O . ILE A 1 182 ? 6.866 -6.664 8.830 1.00 90.12 182 ILE A O 1
ATOM 1439 N N . GLY A 1 183 ? 8.802 -5.677 9.418 1.00 89.56 183 GLY A N 1
ATOM 1440 C CA . GLY A 1 183 ? 8.216 -4.351 9.642 1.00 89.56 183 GLY A CA 1
ATOM 1441 C C . GLY A 1 183 ? 7.559 -3.763 8.387 1.00 89.56 183 GLY A C 1
ATOM 1442 O O . GLY A 1 183 ? 6.462 -3.212 8.457 1.00 89.56 183 GLY A O 1
ATOM 1443 N N . SER A 1 184 ? 8.159 -3.962 7.207 1.00 88.31 184 SER A N 1
ATOM 1444 C CA . SER A 1 184 ? 7.548 -3.525 5.944 1.00 88.31 184 SER A CA 1
ATOM 1445 C C . SER A 1 184 ? 6.247 -4.285 5.667 1.00 88.31 184 SER A C 1
ATOM 1447 O O . SER A 1 184 ? 5.220 -3.676 5.352 1.00 88.31 184 SER A O 1
ATOM 1449 N N . GLY A 1 185 ? 6.262 -5.609 5.864 1.00 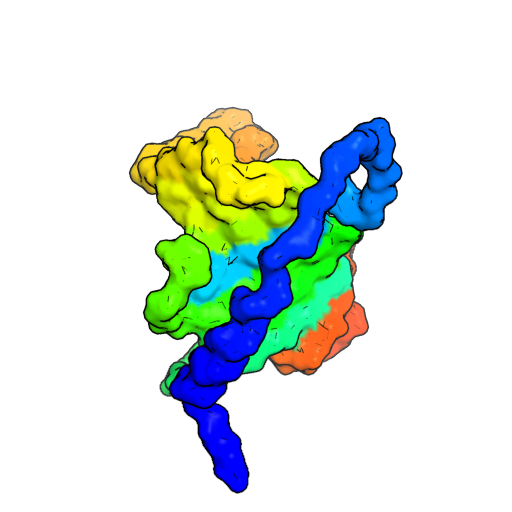88.69 185 GLY A N 1
ATOM 1450 C CA . GLY A 1 185 ? 5.090 -6.468 5.681 1.00 88.69 185 GLY A CA 1
ATOM 1451 C C . GLY A 1 185 ? 3.944 -6.147 6.645 1.00 88.69 185 GLY A C 1
ATOM 1452 O O . GLY A 1 185 ? 2.776 -6.197 6.247 1.00 88.69 185 GLY A O 1
ATOM 1453 N N . HIS A 1 186 ? 4.270 -5.766 7.883 1.00 91.19 186 HIS A N 1
ATOM 1454 C CA . HIS A 1 186 ? 3.306 -5.299 8.880 1.00 91.19 186 HIS A CA 1
ATOM 1455 C C . HIS A 1 186 ? 2.535 -4.079 8.379 1.00 91.19 186 HIS A C 1
ATOM 1457 O O . HIS A 1 186 ? 1.311 -4.124 8.298 1.00 91.19 186 HIS A O 1
ATOM 1463 N N . ILE A 1 187 ? 3.235 -3.039 7.928 1.00 91.25 187 ILE A N 1
ATOM 1464 C CA . ILE A 1 187 ? 2.609 -1.785 7.486 1.00 91.25 187 ILE A CA 1
ATOM 1465 C C . ILE A 1 187 ? 1.722 -2.014 6.253 1.00 91.25 187 ILE A C 1
ATOM 1467 O O . ILE A 1 187 ? 0.570 -1.578 6.225 1.00 91.25 187 ILE A O 1
ATOM 1471 N N . SER A 1 188 ? 2.19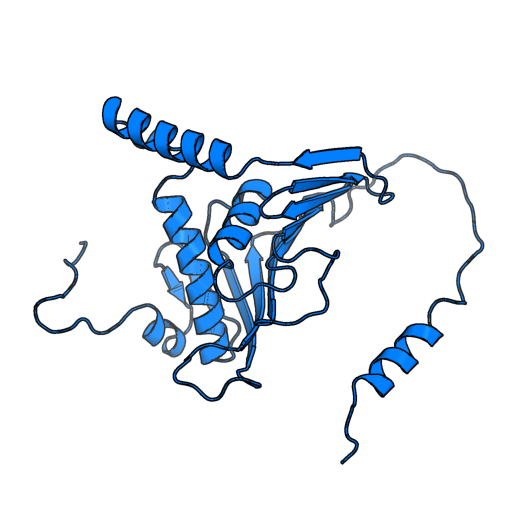4 -2.779 5.260 1.00 90.50 188 SER A N 1
ATOM 1472 C CA . SER A 1 188 ? 1.391 -3.140 4.079 1.00 90.50 188 SER A CA 1
ATOM 1473 C C . SER A 1 188 ? 0.120 -3.921 4.463 1.00 90.50 188 SER A C 1
ATOM 1475 O O . SER A 1 188 ? -0.950 -3.697 3.888 1.00 90.50 188 SER A O 1
ATOM 1477 N N . SER A 1 189 ? 0.205 -4.806 5.460 1.00 89.81 189 SER A N 1
ATOM 1478 C CA . SER A 1 189 ? -0.942 -5.573 5.970 1.00 89.81 189 SER A CA 1
ATOM 1479 C C . SER A 1 189 ? -1.908 -4.699 6.775 1.00 89.81 189 SER A C 1
ATOM 1481 O O . SER A 1 189 ? -3.120 -4.741 6.551 1.00 89.81 189 SER A O 1
ATOM 1483 N N . ALA A 1 190 ? -1.382 -3.854 7.661 1.00 91.88 190 ALA A N 1
ATOM 1484 C CA . ALA A 1 190 ? -2.150 -2.921 8.473 1.00 91.88 190 ALA A CA 1
ATOM 1485 C C . ALA A 1 190 ? -2.938 -1.937 7.597 1.00 91.88 190 ALA A C 1
ATOM 1487 O O . ALA A 1 190 ? -4.118 -1.705 7.855 1.00 91.88 190 ALA A O 1
ATOM 1488 N N . MET A 1 191 ? -2.357 -1.447 6.496 1.00 92.69 191 MET A N 1
ATOM 1489 C CA . MET A 1 191 ? -3.082 -0.630 5.514 1.00 92.69 191 MET A CA 1
ATOM 1490 C C . MET A 1 191 ? -4.290 -1.363 4.916 1.00 92.69 191 MET A C 1
ATOM 1492 O O . MET A 1 191 ? -5.374 -0.784 4.831 1.00 92.69 191 MET A O 1
ATOM 1496 N N . CYS A 1 192 ? -4.144 -2.643 4.548 1.00 91.38 192 CYS A N 1
ATOM 1497 C CA . CYS A 1 192 ? -5.257 -3.443 4.022 1.00 91.38 192 CYS A CA 1
ATOM 1498 C C . CYS A 1 192 ? -6.406 -3.538 5.037 1.00 91.38 192 CYS A C 1
ATOM 1500 O O . CYS A 1 192 ? -7.579 -3.382 4.684 1.00 91.38 192 CYS A O 1
ATOM 1502 N N . HIS A 1 193 ? -6.072 -3.777 6.307 1.00 91.75 193 HIS A N 1
ATOM 1503 C CA . HIS A 1 193 ? -7.052 -3.815 7.388 1.00 91.75 193 HIS A CA 1
ATOM 1504 C C . HIS A 1 193 ? -7.690 -2.443 7.618 1.00 91.75 193 HIS A C 1
ATOM 1506 O O . HIS A 1 193 ? -8.915 -2.356 7.667 1.00 91.75 193 HIS A O 1
ATOM 1512 N N . ALA A 1 194 ? -6.900 -1.370 7.651 1.00 93.69 194 ALA A N 1
ATOM 1513 C CA . ALA A 1 194 ? -7.390 -0.009 7.829 1.00 93.69 194 ALA A CA 1
ATOM 1514 C C . ALA A 1 194 ? -8.395 0.404 6.743 1.00 93.69 194 ALA A C 1
ATOM 1516 O O . ALA A 1 194 ? -9.425 0.998 7.058 1.00 93.69 194 ALA A O 1
ATOM 1517 N N . GLY A 1 195 ? -8.163 0.024 5.481 1.00 93.25 195 GLY A N 1
ATOM 1518 C CA . GLY A 1 195 ? -9.127 0.249 4.399 1.00 93.25 195 GLY A CA 1
ATOM 1519 C C . GLY A 1 195 ? -10.476 -0.442 4.641 1.00 93.25 195 GLY A C 1
ATOM 1520 O O . GLY A 1 195 ? -11.535 0.153 4.434 1.00 93.25 195 GLY A O 1
ATOM 1521 N N . ASN A 1 196 ? -10.454 -1.676 5.152 1.00 92.56 196 ASN A N 1
ATOM 1522 C CA . ASN A 1 196 ? -11.668 -2.412 5.515 1.00 92.56 196 ASN A CA 1
ATOM 1523 C C . ASN A 1 196 ? -12.369 -1.836 6.751 1.00 92.56 196 ASN A C 1
ATOM 1525 O O . ASN A 1 196 ? -13.597 -1.815 6.793 1.00 92.56 196 ASN A O 1
ATOM 1529 N N . ILE A 1 197 ? -11.622 -1.348 7.740 1.00 94.88 197 ILE A N 1
ATOM 1530 C CA . ILE A 1 197 ? -12.181 -0.706 8.939 1.00 94.88 197 ILE A CA 1
ATOM 1531 C C . ILE A 1 197 ? -12.851 0.624 8.569 1.00 94.88 197 ILE A C 1
ATOM 1533 O O . ILE A 1 197 ? -13.991 0.875 8.970 1.00 94.88 197 ILE A O 1
ATOM 1537 N N . ALA A 1 198 ? -12.207 1.433 7.722 1.00 95.75 198 ALA A N 1
ATOM 1538 C CA . ALA A 1 198 ? -12.799 2.656 7.182 1.00 95.75 198 ALA A CA 1
ATOM 1539 C C . ALA A 1 198 ? -14.093 2.363 6.400 1.00 95.75 198 ALA A C 1
ATOM 1541 O O . ALA A 1 198 ? -15.072 3.094 6.520 1.00 95.75 198 ALA A O 1
ATOM 1542 N N . TRP A 1 199 ? -14.140 1.254 5.650 1.00 95.06 199 TRP A N 1
ATOM 1543 C CA . TRP A 1 199 ? -15.368 0.811 4.983 1.00 95.06 199 TRP A CA 1
ATOM 1544 C C . TRP A 1 199 ? -16.472 0.422 5.972 1.00 95.06 199 TRP A C 1
ATOM 1546 O O . TRP A 1 199 ? -17.600 0.885 5.829 1.00 95.06 199 TRP A O 1
ATOM 1556 N N . ARG A 1 200 ? -16.156 -0.409 6.975 1.00 93.88 200 ARG A N 1
ATOM 1557 C CA . ARG A 1 200 ? -17.134 -0.906 7.962 1.00 93.88 200 ARG A CA 1
ATOM 1558 C C . ARG A 1 200 ? -17.778 0.217 8.764 1.00 93.88 200 ARG A C 1
ATOM 1560 O O . ARG A 1 200 ? -18.970 0.160 9.035 1.00 93.88 200 ARG A O 1
ATOM 1567 N N . THR A 1 201 ? -16.987 1.219 9.124 1.00 94.94 201 THR A N 1
ATOM 1568 C CA . THR A 1 201 ? -17.447 2.384 9.891 1.00 94.94 201 THR A CA 1
ATOM 1569 C C . THR A 1 201 ? -18.073 3.468 9.010 1.00 94.94 201 THR A C 1
ATOM 1571 O O . THR A 1 201 ? -18.814 4.310 9.508 1.00 94.94 201 THR A O 1
ATOM 1574 N N . GLY A 1 202 ? -17.773 3.481 7.705 1.00 94.50 202 GLY A N 1
ATOM 1575 C CA . GLY A 1 202 ? -18.217 4.522 6.773 1.00 94.50 202 GLY A CA 1
ATOM 1576 C C . GLY A 1 202 ? -17.598 5.900 7.039 1.00 94.50 202 GLY A C 1
ATOM 1577 O O . GLY A 1 202 ? -18.119 6.910 6.564 1.00 94.50 202 GLY A O 1
ATOM 1578 N N . LYS A 1 203 ? -16.508 5.957 7.813 1.00 95.12 203 LYS A N 1
ATOM 1579 C CA . LYS A 1 203 ? -15.855 7.192 8.265 1.00 95.12 203 LYS A CA 1
ATOM 1580 C C . LYS A 1 203 ? -14.521 7.400 7.549 1.00 95.12 203 LYS A C 1
ATOM 1582 O O . LYS A 1 203 ? -13.867 6.457 7.102 1.00 95.12 203 LYS A O 1
ATOM 1587 N N . LYS A 1 204 ? -14.089 8.661 7.483 1.00 96.94 204 LYS A N 1
ATOM 1588 C CA . LYS A 1 204 ? -12.673 8.990 7.290 1.00 96.94 204 LYS A CA 1
ATOM 1589 C C . LYS A 1 204 ? -12.006 8.927 8.660 1.00 96.94 204 LYS A C 1
ATOM 1591 O O . LYS A 1 204 ? -12.410 9.670 9.548 1.00 96.94 204 LYS A O 1
ATOM 1596 N N . LEU A 1 205 ? -11.019 8.056 8.806 1.00 97.19 205 LEU A N 1
ATOM 1597 C CA . LEU A 1 205 ? -10.346 7.774 10.070 1.00 97.19 205 LEU A CA 1
ATOM 1598 C C . LEU A 1 205 ? -8.925 8.326 10.032 1.00 97.19 205 LEU A C 1
ATOM 1600 O O . LEU A 1 205 ? -8.251 8.192 9.007 1.00 97.19 205 LEU A O 1
ATOM 1604 N N . ARG A 1 206 ? -8.459 8.926 11.126 1.00 97.00 206 ARG A N 1
ATOM 1605 C CA . ARG A 1 206 ? -7.036 9.237 11.311 1.00 97.00 206 ARG A CA 1
ATOM 1606 C C . ARG A 1 206 ? -6.380 8.097 12.063 1.00 97.00 206 ARG A C 1
ATOM 1608 O O . ARG A 1 206 ? -6.992 7.525 12.956 1.00 97.00 206 ARG A O 1
ATOM 1615 N N . PHE A 1 207 ? -5.153 7.774 11.685 1.00 93.62 207 PHE A N 1
ATOM 1616 C CA . PHE A 1 207 ? -4.403 6.675 12.276 1.00 93.62 207 PHE A CA 1
ATOM 1617 C C . PHE A 1 207 ? -3.152 7.219 12.953 1.00 93.62 207 PHE A C 1
ATOM 1619 O O . PHE A 1 207 ? -2.415 8.008 12.356 1.00 93.62 207 PHE A O 1
ATOM 1626 N N . ASP A 1 208 ? -2.939 6.822 14.202 1.00 92.00 208 ASP A N 1
ATOM 1627 C CA . ASP A 1 208 ? -1.729 7.141 14.945 1.00 92.00 208 ASP A CA 1
ATOM 1628 C C . ASP A 1 208 ? -0.709 6.005 14.763 1.00 92.00 208 ASP A C 1
ATOM 1630 O O . ASP A 1 208 ? -0.934 4.905 15.269 1.00 92.00 208 ASP A O 1
ATOM 1634 N N . PRO A 1 209 ? 0.414 6.237 14.057 1.00 86.00 209 PRO A N 1
ATOM 1635 C CA . PRO A 1 209 ? 1.417 5.202 13.820 1.00 86.00 209 PRO A CA 1
ATOM 1636 C C . PRO A 1 209 ? 2.114 4.730 15.101 1.00 86.00 209 PRO A C 1
ATOM 1638 O O . PRO A 1 209 ? 2.643 3.627 15.116 1.00 86.00 209 PRO A O 1
ATOM 1641 N N . ALA A 1 210 ? 2.132 5.537 16.170 1.00 87.00 210 ALA A N 1
ATOM 1642 C CA . ALA A 1 210 ? 2.812 5.167 17.408 1.00 87.00 210 ALA A CA 1
ATOM 1643 C C . ALA A 1 210 ? 1.990 4.187 18.254 1.00 87.00 210 ALA A C 1
ATOM 1645 O O . ALA A 1 210 ? 2.552 3.317 18.917 1.00 87.00 210 ALA A O 1
ATOM 1646 N N . THR A 1 211 ? 0.665 4.346 18.256 1.00 90.25 211 THR A N 1
ATOM 1647 C CA . THR A 1 211 ? -0.252 3.494 19.029 1.00 90.25 211 THR A CA 1
ATOM 1648 C C . THR A 1 211 ? -0.955 2.441 18.179 1.00 90.25 211 THR A C 1
ATOM 1650 O O . THR A 1 211 ? -1.543 1.516 18.730 1.00 90.25 211 THR A O 1
ATOM 1653 N N . GLU A 1 212 ? -0.894 2.576 16.854 1.00 90.88 212 GLU A N 1
ATOM 1654 C CA . GLU A 1 212 ? -1.619 1.769 15.870 1.00 90.88 212 GLU A CA 1
ATOM 1655 C C . GLU A 1 212 ? -3.141 1.766 16.060 1.00 90.88 212 GLU A C 1
ATOM 1657 O O . GLU A 1 212 ? -3.842 0.801 15.742 1.00 90.88 212 GLU A O 1
ATOM 1662 N N . LEU A 1 213 ? -3.665 2.881 16.570 1.00 94.31 213 LEU A N 1
ATOM 1663 C CA . LEU A 1 213 ? -5.085 3.088 16.811 1.00 94.31 213 LEU A CA 1
ATOM 1664 C C . LEU A 1 213 ? -5.639 4.212 15.937 1.00 94.31 213 LEU A C 1
ATOM 1666 O O . LEU A 1 213 ? -4.937 5.132 15.509 1.00 94.31 213 LEU A O 1
ATOM 1670 N N . PHE A 1 214 ? -6.944 4.138 15.696 1.00 96.75 214 PHE A N 1
ATOM 1671 C CA . PHE A 1 214 ? -7.709 5.202 15.068 1.00 96.75 214 PHE A CA 1
ATOM 1672 C C . PHE A 1 214 ? -8.165 6.241 16.093 1.00 96.75 214 PHE A C 1
ATOM 1674 O O . PHE A 1 214 ? -8.341 5.940 17.276 1.00 96.75 214 PHE A O 1
ATOM 1681 N N . ASP A 1 215 ? -8.482 7.440 15.611 1.00 96.75 215 ASP A N 1
ATOM 1682 C CA . ASP A 1 215 ? -9.153 8.504 16.370 1.00 96.75 215 ASP A CA 1
ATOM 1683 C C . ASP A 1 215 ? -10.641 8.222 16.679 1.00 96.75 215 ASP A C 1
ATOM 1685 O O . ASP A 1 215 ? -11.360 9.104 17.150 1.00 96.75 215 ASP A O 1
ATOM 1689 N N . ASP A 1 216 ? -11.109 6.991 16.450 1.00 97.19 216 ASP A N 1
ATOM 1690 C CA . ASP A 1 216 ? -12.499 6.570 16.606 1.00 97.19 216 ASP A CA 1
ATOM 1691 C C . ASP A 1 216 ? -12.609 5.235 17.367 1.00 97.19 216 ASP A C 1
ATOM 1693 O O . ASP A 1 216 ? -11.989 4.225 17.021 1.00 97.19 216 ASP A O 1
ATOM 1697 N N . GLN A 1 217 ? -13.428 5.223 18.423 1.00 95.12 217 GLN A N 1
ATOM 1698 C CA . GLN A 1 217 ? -13.573 4.062 19.304 1.00 95.12 217 GLN A CA 1
ATOM 1699 C C . GLN A 1 217 ? -14.272 2.875 18.626 1.00 95.12 217 GLN A C 1
ATOM 1701 O O . GLN A 1 217 ? -13.939 1.732 18.929 1.00 95.12 217 GLN A O 1
ATOM 1706 N N . GLU A 1 218 ? -15.224 3.122 17.723 1.00 95.50 218 GLU A N 1
ATOM 1707 C CA . GLU A 1 218 ? -15.920 2.071 16.972 1.00 95.50 218 GLU A CA 1
ATOM 1708 C C . GLU A 1 218 ? -14.954 1.402 15.987 1.00 95.50 218 GLU A C 1
ATOM 1710 O O . GLU A 1 218 ? -14.897 0.176 15.917 1.00 95.50 218 GLU A O 1
ATOM 1715 N N . ALA A 1 219 ? -14.126 2.187 15.292 1.00 95.62 219 ALA A N 1
ATOM 1716 C CA . ALA A 1 219 ? -13.071 1.669 14.423 1.00 95.62 219 ALA A CA 1
ATOM 1717 C C . ALA A 1 219 ? -12.084 0.768 15.185 1.00 95.62 219 ALA A C 1
ATOM 1719 O O . ALA A 1 219 ? -11.734 -0.318 14.712 1.00 95.62 219 ALA A O 1
ATOM 1720 N N . ASN A 1 220 ? -11.692 1.177 16.394 1.00 95.56 220 ASN A N 1
ATOM 1721 C CA . ASN A 1 220 ? -10.748 0.435 17.232 1.00 95.56 220 ASN A CA 1
ATOM 1722 C C . ASN A 1 220 ? -11.271 -0.933 17.706 1.00 95.56 220 ASN A C 1
ATOM 1724 O O . ASN A 1 220 ? -10.467 -1.797 18.052 1.00 95.56 220 ASN A O 1
ATOM 1728 N N . GLN A 1 221 ? -12.582 -1.195 17.647 1.00 93.38 221 GLN A N 1
ATOM 1729 C CA . GLN A 1 221 ? -13.136 -2.531 17.920 1.00 93.38 221 GLN A CA 1
ATOM 1730 C C . GLN A 1 221 ? -12.741 -3.572 16.861 1.00 93.38 221 GLN A C 1
ATOM 1732 O O . GLN A 1 221 ? -12.806 -4.770 17.130 1.00 93.38 221 GLN A O 1
ATOM 1737 N N . TYR A 1 222 ? -12.323 -3.131 15.670 1.00 91.31 222 TYR A N 1
ATOM 1738 C CA . TYR A 1 222 ? -11.948 -3.999 14.552 1.00 91.31 222 TYR A CA 1
ATOM 1739 C C . TYR A 1 222 ? -10.432 -4.171 14.371 1.00 91.31 222 TYR A C 1
ATOM 1741 O O . TYR A 1 222 ? -10.021 -4.965 13.525 1.00 91.31 222 TYR A O 1
ATOM 1749 N N . VAL A 1 223 ? -9.603 -3.430 15.120 1.00 90.50 223 VAL A N 1
ATOM 1750 C CA . VAL A 1 223 ? -8.128 -3.522 15.050 1.00 90.50 223 VAL A CA 1
ATOM 1751 C C . VAL A 1 2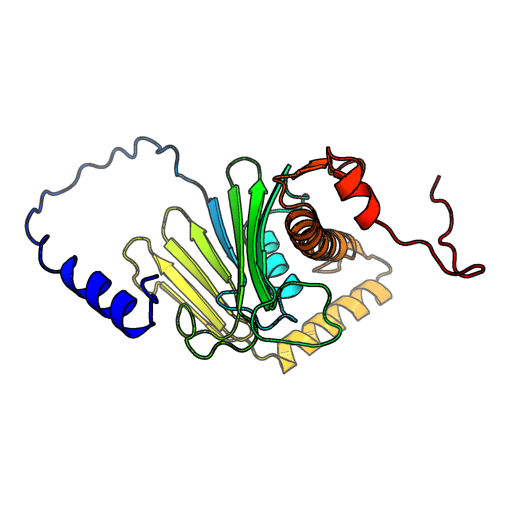23 ? -7.648 -4.887 15.540 1.00 90.50 223 VAL A C 1
ATOM 1753 O O . VAL A 1 223 ? -6.747 -5.491 14.963 1.00 90.50 223 VAL A O 1
ATOM 1756 N N . GLY A 1 224 ? -8.286 -5.393 16.593 1.00 85.31 224 GLY A N 1
ATOM 1757 C CA . GLY A 1 224 ? -8.020 -6.705 17.158 1.00 85.31 224 GLY A CA 1
ATOM 1758 C C . GLY A 1 224 ? -9.188 -7.665 16.981 1.00 85.31 224 GLY A C 1
ATOM 1759 O O . GLY A 1 224 ? -10.241 -7.348 16.431 1.00 85.31 224 GLY A O 1
ATOM 1760 N N . ARG A 1 225 ? -9.001 -8.870 17.510 1.00 83.88 225 ARG A N 1
ATOM 1761 C CA . ARG A 1 225 ? -10.071 -9.849 17.689 1.00 83.88 225 ARG A CA 1
ATOM 1762 C C . ARG A 1 225 ? -9.968 -10.456 19.074 1.00 83.88 225 ARG A C 1
ATOM 1764 O O . ARG A 1 225 ? -8.865 -10.612 19.606 1.00 83.88 225 ARG A O 1
ATOM 1771 N N . GLU A 1 226 ? -11.106 -10.854 19.622 1.00 86.12 226 GLU A N 1
ATOM 1772 C CA . GLU A 1 226 ? -11.108 -11.715 20.795 1.00 86.12 226 GLU A CA 1
ATOM 1773 C C . GLU A 1 226 ? -10.454 -13.048 20.415 1.00 86.12 226 GLU A C 1
ATOM 1775 O O . GLU A 1 226 ? -10.868 -13.731 19.472 1.00 86.12 226 GLU A O 1
ATOM 1780 N N . HIS A 1 227 ? -9.369 -13.385 21.107 1.00 87.62 227 HIS A N 1
ATOM 1781 C CA . HIS A 1 227 ? -8.685 -14.648 20.893 1.00 87.62 227 HIS A CA 1
ATOM 1782 C C . HIS A 1 227 ? -9.438 -15.753 21.627 1.00 87.62 227 HIS A C 1
ATOM 1784 O O . HIS A 1 227 ? -9.930 -15.567 22.738 1.00 87.62 227 HIS A O 1
ATOM 1790 N N . ARG A 1 228 ? -9.519 -16.933 21.007 1.00 91.94 228 ARG A N 1
ATOM 1791 C CA . ARG A 1 228 ? -10.084 -18.112 21.664 1.00 91.94 228 ARG A CA 1
ATOM 1792 C C . ARG A 1 228 ? -9.285 -18.404 22.935 1.00 91.94 228 ARG A C 1
ATOM 1794 O O . ARG A 1 228 ? -8.059 -18.422 22.882 1.00 91.94 228 ARG A O 1
ATOM 1801 N N . ARG A 1 229 ? -9.983 -18.727 24.027 1.00 93.69 229 ARG A N 1
ATOM 1802 C CA . ARG A 1 229 ? -9.356 -19.106 25.300 1.00 93.69 229 ARG A CA 1
ATOM 1803 C C . ARG A 1 229 ? -8.239 -20.143 25.108 1.00 93.69 229 ARG A C 1
ATOM 1805 O O . ARG A 1 229 ? -8.489 -21.194 24.509 1.00 93.69 229 ARG A O 1
ATOM 1812 N N . GLY A 1 230 ? -7.048 -19.860 25.637 1.00 93.56 230 GLY A N 1
ATOM 1813 C CA . GLY A 1 230 ? -5.827 -20.666 25.492 1.00 93.56 230 GLY A CA 1
ATOM 1814 C C . GLY A 1 230 ? -4.971 -20.345 24.257 1.00 93.56 230 GLY A C 1
ATOM 1815 O O . GLY A 1 230 ? -3.931 -20.973 24.071 1.00 93.56 230 GLY A O 1
ATOM 1816 N N . PHE A 1 231 ? -5.403 -19.407 23.410 1.00 91.00 231 PHE A N 1
ATOM 1817 C CA . PHE A 1 231 ? -4.683 -18.907 22.231 1.00 91.00 231 PHE A CA 1
ATOM 1818 C C . PHE A 1 231 ? -4.515 -17.381 22.278 1.00 91.00 231 PHE A C 1
ATOM 1820 O O . PHE A 1 231 ? -4.432 -16.724 21.238 1.00 91.00 231 PHE A O 1
ATOM 1827 N N . GLU A 1 232 ? -4.526 -16.804 23.477 1.00 91.12 232 GLU A N 1
ATOM 1828 C CA . GLU A 1 232 ? -4.271 -15.388 23.701 1.00 91.12 232 GLU A CA 1
ATOM 1829 C C . GLU A 1 232 ? -2.826 -15.038 23.318 1.00 91.12 232 GLU A C 1
ATOM 1831 O O . GLU A 1 232 ? -1.895 -15.815 23.547 1.00 91.12 232 GLU A O 1
ATOM 1836 N N . LEU A 1 233 ? -2.630 -13.858 22.728 1.00 84.56 233 LEU A N 1
ATOM 1837 C CA . LEU A 1 233 ? -1.286 -13.351 22.474 1.00 84.56 233 LEU A CA 1
ATOM 1838 C C . LEU A 1 233 ? -0.635 -12.910 23.797 1.00 84.56 233 LEU A C 1
ATOM 1840 O O . LEU A 1 233 ? -1.337 -12.400 24.675 1.00 84.56 233 LEU A O 1
ATOM 1844 N N . PRO A 1 234 ? 0.693 -13.070 23.952 1.00 83.81 234 PRO A N 1
ATOM 1845 C CA . PRO A 1 234 ? 1.408 -12.511 25.091 1.00 83.81 234 PRO A CA 1
ATOM 1846 C C . PRO A 1 234 ? 1.192 -10.998 25.165 1.00 83.81 234 PRO A C 1
ATOM 1848 O O . PRO A 1 234 ? 1.237 -10.316 24.141 1.00 83.81 234 PRO A O 1
ATOM 1851 N N . ALA A 1 235 ? 0.997 -10.468 26.372 1.00 79.44 235 ALA A N 1
ATOM 1852 C CA . ALA A 1 235 ? 1.043 -9.028 26.573 1.00 79.44 235 ALA A CA 1
ATOM 1853 C C . ALA A 1 235 ? 2.479 -8.553 26.315 1.00 79.44 235 ALA A C 1
ATOM 1855 O O . ALA A 1 235 ? 3.405 -8.968 27.012 1.00 79.44 235 ALA A O 1
ATOM 1856 N N . VAL A 1 236 ? 2.662 -7.722 25.292 1.00 67.62 236 VAL A N 1
ATOM 1857 C CA . VAL A 1 236 ? 3.930 -7.036 25.043 1.00 67.62 236 VAL A CA 1
ATOM 1858 C C . VAL A 1 236 ? 3.899 -5.772 25.898 1.00 67.62 236 VAL A C 1
ATOM 1860 O O . VAL A 1 236 ? 3.180 -4.829 25.578 1.00 67.62 236 VAL A O 1
ATOM 1863 N N . THR A 1 237 ? 4.577 -5.819 27.043 1.00 45.62 237 THR A N 1
ATOM 1864 C CA . THR A 1 237 ? 4.769 -4.684 27.963 1.00 45.62 237 THR A CA 1
ATOM 1865 C C . THR A 1 237 ? 6.083 -3.981 27.702 1.00 45.62 237 THR A C 1
ATOM 1867 O O . THR A 1 237 ? 7.074 -4.722 27.505 1.00 45.62 237 THR A O 1
#

pLDDT: mean 79.49, std 19.52, range [29.98, 97.69]

Sequence (237 aa):
MLRYTRRSFLGQSAAVTAGLTTGLVAGTSSRAWSANDKIRVACVGVRGRGNSVMHSLDYCRFLMGLEEMPQAISCAGGKWFFDDDQQWPDTQMVTYEYPGQVVQYEMQLWSRPRLFNVTEGAAVYGENGWVLVTNNSWKAYDGANSLVREGTGDRAQTQQLHIRNFLDAVRSRDHTTLHQDIGSGHISSAMCHAGNIAWRTGKKLRFDPATELFDDQEANQYVGREHRRGFELPAVT

Foldseek 3Di:
DDDDDPVNVVVVVVPPPPPDDDDDDDDDDDCPDDLAQWFAEKEFPQAPAVPCQLVQVLVVCVVRVPLFAFQKKAKDAAADPDDDPDPFGQWMWMWGHHDRHIYIYTYHHPDDDGRVNAHGHMWTDHDQWIKTDHPFKIWTAGPVRHTPDMDTHDPVVVVVVQVVQVVVCVVVVHQVSHPAHVSSSVNSVLSVQLNRLNHVVVDIWGADRVVRDTPDPSSRCSSDDDDDPPRDDDPPD

Secondary structure (DSSP, 8-state):
-----HHHHHHHHTTSTTS------------PPPTT-S--EEEEEEEE-SSSHHHHHHHHHHHHT--SPPSEEEEEEE--S--SS--S-SEEEEEEEETTEEEEEEEETT-SS-GGG-SSEEEEE-SSEEEEEESSEEEEEETT--EEEEEE--HHHHHHHHHHHHHHHHHHT-GGG-SS-HHHHHHHHHHHHHHHHHHHHTS-EEEETTTTEES-HHHHTTTS-PPPTT-PPPP--

Radius of gyration: 21.38 Å; chains: 1; bounding box: 61×51×60 Å